Protein AF-A0AAD7UHJ3-F1 (afdb_monomer)

Structure (mmCIF, N/CA/C/O backbone):
data_AF-A0AAD7UHJ3-F1
#
_entry.id   AF-A0AAD7UHJ3-F1
#
loop_
_atom_site.group_PDB
_atom_site.id
_atom_site.type_symbol
_atom_site.label_atom_id
_atom_site.label_alt_id
_atom_site.label_comp_id
_atom_site.label_asym_id
_atom_site.label_entity_id
_atom_site.label_seq_id
_atom_site.pdbx_PDB_ins_code
_atom_site.Cartn_x
_atom_site.Cartn_y
_atom_site.Cartn_z
_atom_site.occupancy
_atom_site.B_iso_or_equiv
_atom_site.auth_seq_id
_atom_site.auth_comp_id
_atom_site.auth_asym_id
_atom_site.auth_atom_id
_atom_site.pdbx_PDB_model_num
ATOM 1 N N . MET A 1 1 ? -29.933 -5.097 8.772 1.00 37.34 1 MET A N 1
ATOM 2 C CA . MET A 1 1 ? -28.648 -5.363 9.449 1.00 37.34 1 MET A CA 1
ATOM 3 C C . MET A 1 1 ? -28.494 -4.324 10.542 1.00 37.34 1 MET A C 1
ATOM 5 O O . MET A 1 1 ? -28.512 -3.145 10.216 1.00 37.34 1 MET A O 1
ATOM 9 N N . ALA A 1 2 ? -28.461 -4.729 11.813 1.00 33.69 2 ALA A N 1
ATOM 10 C CA . ALA A 1 2 ? -28.105 -3.810 12.891 1.00 33.69 2 ALA A CA 1
ATOM 11 C C . ALA A 1 2 ? -26.620 -3.460 12.732 1.00 33.69 2 ALA A C 1
ATOM 13 O O . ALA A 1 2 ? -25.816 -4.362 12.501 1.00 33.69 2 ALA A O 1
ATOM 14 N N . ALA A 1 3 ? -26.275 -2.173 12.776 1.00 40.03 3 ALA A N 1
ATOM 15 C CA . ALA A 1 3 ? -24.881 -1.749 12.784 1.00 40.03 3 ALA A CA 1
ATOM 16 C C . ALA A 1 3 ? -24.195 -2.387 13.999 1.00 40.03 3 ALA A C 1
ATOM 18 O O . ALA A 1 3 ? -24.676 -2.250 15.125 1.00 40.03 3 ALA A O 1
ATOM 19 N N . GLN A 1 4 ? -23.130 -3.144 13.755 1.00 52.44 4 GLN A N 1
ATOM 20 C CA . GLN A 1 4 ? -22.326 -3.732 14.813 1.00 52.44 4 GLN A CA 1
ATOM 21 C C . GLN A 1 4 ? -21.559 -2.584 15.470 1.00 52.44 4 GLN A C 1
ATOM 23 O O . GLN A 1 4 ? -20.695 -1.985 14.843 1.00 52.44 4 GLN A O 1
ATOM 28 N N . PHE A 1 5 ? -21.955 -2.211 16.686 1.00 63.00 5 PHE A N 1
ATOM 29 C CA . PHE A 1 5 ? -21.337 -1.116 17.425 1.00 63.00 5 PHE A CA 1
ATOM 30 C C . PHE A 1 5 ? -19.986 -1.616 17.930 1.00 63.00 5 PHE A C 1
ATOM 32 O O . PHE A 1 5 ? -19.950 -2.413 18.853 1.00 63.00 5 PHE A O 1
ATOM 39 N N . ASP A 1 6 ? -18.884 -1.238 17.291 1.00 75.38 6 ASP A N 1
ATOM 40 C CA . ASP A 1 6 ? -17.573 -1.782 17.637 1.00 75.38 6 ASP A CA 1
ATOM 41 C C . ASP A 1 6 ? -16.505 -0.693 17.625 1.00 75.38 6 ASP A C 1
ATOM 43 O O . ASP A 1 6 ? -15.931 -0.365 16.587 1.00 75.38 6 ASP A O 1
ATOM 47 N N . ARG A 1 7 ? -16.246 -0.106 18.800 1.00 80.50 7 ARG A N 1
ATOM 48 C CA . ARG A 1 7 ? -15.254 0.966 18.931 1.00 80.50 7 ARG A CA 1
ATOM 49 C C . ARG A 1 7 ? -14.235 0.700 20.024 1.00 80.50 7 ARG A C 1
ATOM 51 O O . ARG A 1 7 ? -14.558 0.275 21.134 1.00 80.50 7 ARG A O 1
ATOM 58 N N . THR A 1 8 ? -12.993 1.063 19.735 1.00 84.62 8 THR A N 1
ATOM 59 C CA . THR A 1 8 ? -11.908 1.041 20.712 1.00 84.62 8 THR A CA 1
ATOM 60 C C . THR A 1 8 ? -11.949 2.315 21.550 1.00 84.62 8 THR A C 1
ATOM 62 O O . THR A 1 8 ? -12.017 3.433 21.042 1.00 84.62 8 THR A O 1
ATOM 65 N N . CYS A 1 9 ? -11.927 2.158 22.864 1.00 89.38 9 CYS A N 1
ATOM 66 C CA . CYS A 1 9 ? -11.922 3.243 23.831 1.00 89.38 9 CYS A CA 1
ATOM 67 C C . CYS A 1 9 ? -10.740 3.095 24.784 1.00 89.38 9 CYS A C 1
ATOM 69 O O . CYS A 1 9 ? -10.166 2.021 24.927 1.00 89.38 9 CYS A O 1
ATOM 71 N N . VAL A 1 10 ? -10.391 4.178 25.467 1.00 91.81 10 VAL A N 1
ATOM 72 C CA . VAL A 1 10 ? -9.407 4.177 26.546 1.00 91.81 10 VAL A CA 1
ATOM 73 C C . VAL A 1 10 ? -10.056 4.676 27.819 1.00 91.81 10 VAL A C 1
ATOM 75 O O . VAL A 1 10 ? -10.796 5.666 27.814 1.00 91.81 10 VAL A O 1
ATOM 78 N N . VAL A 1 11 ? -9.770 3.999 28.925 1.00 94.44 11 VAL A N 1
ATOM 79 C CA . VAL A 1 11 ? -10.179 4.448 30.251 1.00 94.44 11 VAL A CA 1
ATOM 80 C C . VAL A 1 11 ? -9.475 5.767 30.553 1.00 94.44 11 VAL A C 1
ATOM 82 O O . VAL A 1 11 ? -8.255 5.841 30.687 1.00 94.44 11 VAL A O 1
ATOM 85 N N . SER A 1 12 ? -10.252 6.841 30.631 1.00 94.38 12 SER A N 1
ATOM 86 C CA . SER A 1 12 ? -9.740 8.207 30.766 1.00 94.38 12 SER A CA 1
ATOM 87 C C . SER A 1 12 ? -9.896 8.779 32.175 1.00 94.38 12 SER A C 1
ATOM 89 O O . SER A 1 12 ? -9.224 9.755 32.524 1.00 94.38 12 SER A O 1
ATOM 91 N N . ALA A 1 13 ? -10.766 8.176 32.987 1.00 93.81 13 ALA A N 1
ATOM 92 C CA . ALA A 1 13 ? -11.036 8.615 34.346 1.00 93.81 13 ALA A CA 1
ATOM 93 C C . ALA A 1 13 ? -9.813 8.429 35.255 1.00 93.81 13 ALA A C 1
ATOM 95 O O . ALA A 1 13 ? -9.091 7.438 35.172 1.00 93.81 13 ALA A O 1
ATOM 96 N N . LYS A 1 14 ? -9.585 9.403 36.147 1.00 92.69 14 LYS A N 1
ATOM 97 C CA . LYS A 1 14 ? -8.413 9.443 37.041 1.00 92.69 14 LYS A CA 1
ATOM 98 C C . LYS A 1 14 ? -8.294 8.194 37.919 1.00 92.69 14 LYS A C 1
ATOM 100 O O . LYS A 1 14 ? -7.183 7.728 38.132 1.00 92.69 14 LYS A O 1
ATOM 105 N N . ASN A 1 15 ? -9.427 7.673 38.383 1.00 94.00 15 ASN A N 1
ATOM 106 C CA . ASN A 1 15 ? -9.501 6.531 39.294 1.00 94.00 15 ASN A CA 1
ATOM 107 C C . ASN A 1 15 ? -9.849 5.224 38.560 1.00 94.00 15 ASN A C 1
ATOM 109 O O . ASN A 1 15 ? -10.338 4.293 39.188 1.00 94.00 15 ASN A O 1
ATOM 113 N N . GLY A 1 16 ? -9.659 5.174 37.237 1.00 94.94 16 GLY A N 1
ATOM 114 C CA . GLY A 1 16 ? -10.050 4.017 36.443 1.00 94.94 16 GLY A CA 1
ATOM 115 C C . GLY A 1 16 ? -11.545 3.957 36.112 1.00 94.94 16 GLY A C 1
ATOM 116 O O . GLY A 1 16 ? -12.273 4.946 36.247 1.00 94.94 16 GLY A O 1
ATOM 117 N N . ALA A 1 17 ? -11.997 2.797 35.640 1.00 96.81 17 ALA A N 1
ATOM 118 C CA . ALA A 1 17 ? -13.390 2.516 35.306 1.00 96.81 17 ALA A CA 1
ATOM 119 C C . ALA A 1 17 ? -13.870 1.250 36.020 1.00 96.81 17 ALA A C 1
ATOM 121 O O . ALA A 1 17 ? -13.292 0.183 35.842 1.00 96.81 17 ALA A O 1
ATOM 122 N N . ILE A 1 18 ? -14.958 1.369 36.780 1.00 97.44 18 ILE A N 1
ATOM 123 C CA . ILE A 1 18 ? -15.606 0.228 37.432 1.00 97.44 18 ILE A CA 1
ATOM 124 C C . ILE A 1 18 ? -16.434 -0.531 36.393 1.00 97.44 18 ILE A C 1
ATOM 126 O O . ILE A 1 18 ? -17.381 0.030 35.822 1.00 97.44 18 ILE A O 1
ATOM 130 N N . VAL A 1 19 ? -16.085 -1.797 36.178 1.00 97.25 19 VAL A N 1
ATOM 131 C CA . VAL A 1 19 ? -16.827 -2.745 35.348 1.00 97.25 19 VAL A CA 1
ATOM 132 C C . VAL A 1 19 ? -17.863 -3.433 36.218 1.00 97.25 19 VAL A C 1
ATOM 134 O O . VAL A 1 19 ? -17.563 -3.938 37.299 1.00 97.25 19 VAL A O 1
ATOM 137 N N . ARG A 1 20 ? -19.104 -3.446 35.747 1.00 97.69 20 ARG A N 1
ATOM 138 C CA . ARG A 1 20 ? -20.218 -4.095 36.430 1.00 97.69 20 ARG A CA 1
ATOM 139 C C . ARG A 1 20 ? -20.831 -5.181 35.566 1.00 97.69 20 ARG A C 1
ATOM 141 O O . ARG A 1 20 ? -20.810 -5.079 34.344 1.00 97.69 20 ARG A O 1
ATOM 148 N N . LYS A 1 21 ? -21.420 -6.188 36.200 1.00 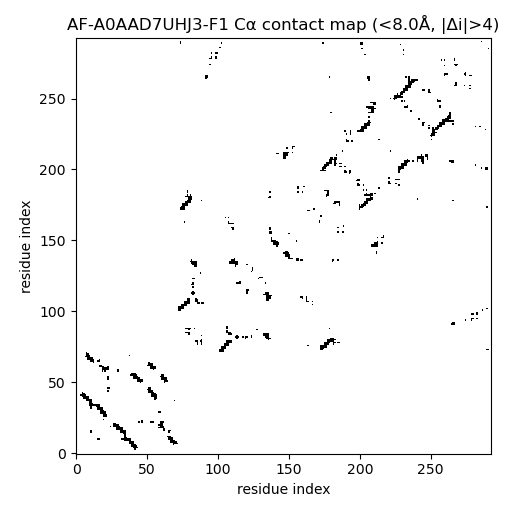96.62 21 LYS A N 1
ATOM 149 C CA . LYS A 1 21 ? -22.033 -7.327 35.510 1.00 96.62 21 LYS A CA 1
ATOM 150 C C . LYS A 1 21 ? -23.153 -6.909 34.551 1.00 96.62 21 LYS A C 1
ATOM 152 O O . LYS A 1 21 ? -23.211 -7.408 33.433 1.00 96.62 21 LYS A O 1
ATOM 157 N N . ASP A 1 22 ? -23.975 -5.941 34.956 1.00 95.62 22 ASP A N 1
ATOM 158 C CA . ASP A 1 22 ? -25.086 -5.413 34.167 1.00 95.62 22 ASP A CA 1
ATOM 159 C C . ASP A 1 22 ? -24.959 -3.898 33.948 1.00 95.62 22 ASP A C 1
ATOM 161 O O . ASP A 1 22 ? -24.146 -3.195 34.557 1.00 95.62 22 ASP A O 1
ATOM 165 N N . ALA A 1 23 ? -25.793 -3.365 33.052 1.00 93.50 23 ALA A N 1
ATOM 166 C CA . ALA A 1 23 ? -25.802 -1.936 32.753 1.00 93.50 23 ALA A CA 1
ATOM 167 C C . ALA A 1 23 ? -26.173 -1.085 33.983 1.00 93.50 23 ALA A C 1
ATOM 169 O O . ALA A 1 23 ? -25.707 0.049 34.090 1.00 93.50 23 ALA A O 1
ATOM 170 N N . GLU A 1 24 ? -26.965 -1.620 34.913 1.00 93.12 24 GLU A N 1
ATOM 171 C CA . GLU A 1 24 ? -27.417 -0.906 36.108 1.00 93.12 24 GLU A CA 1
ATOM 172 C C . GLU A 1 24 ? -26.277 -0.591 37.081 1.00 93.12 24 GLU A C 1
ATOM 174 O O . GLU A 1 24 ? -25.398 -1.407 37.346 1.00 93.12 24 GLU A O 1
ATOM 179 N N . MET A 1 25 ? -26.304 0.601 37.683 1.00 87.50 25 MET A N 1
ATOM 180 C CA . MET A 1 25 ? -25.253 1.000 38.631 1.00 87.50 25 MET A CA 1
ATOM 181 C C . MET A 1 25 ? -25.270 0.199 39.936 1.00 87.50 25 MET A C 1
ATOM 183 O O . ME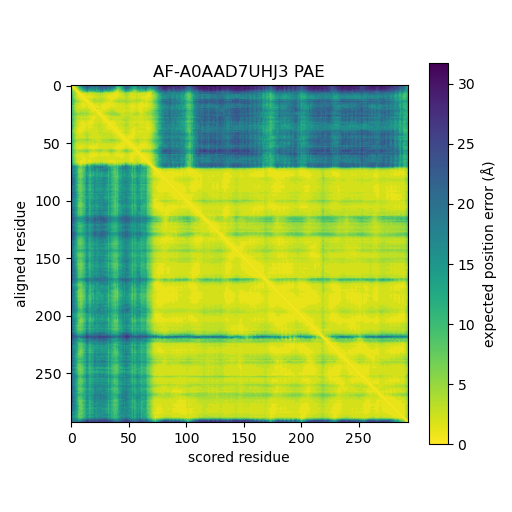T A 1 25 ? -24.279 0.201 40.658 1.00 87.50 25 MET A O 1
ATOM 187 N N . SER A 1 26 ? -26.383 -0.461 40.248 1.00 91.31 26 SER A N 1
ATOM 188 C CA . SER A 1 26 ? -26.530 -1.309 41.430 1.00 91.31 26 SER A CA 1
ATOM 189 C C . SER A 1 26 ? -26.061 -2.745 41.212 1.00 91.31 26 SER A C 1
ATOM 191 O O . SER A 1 26 ? -26.038 -3.507 42.175 1.00 91.31 26 SER A O 1
ATOM 193 N N . SER A 1 27 ? -25.727 -3.149 39.980 1.00 94.19 27 SER A N 1
ATOM 194 C CA . SER A 1 27 ? -25.275 -4.518 39.736 1.00 94.19 27 SER A CA 1
ATOM 195 C C . SER A 1 27 ? -23.881 -4.748 40.311 1.00 94.19 27 SER A C 1
ATOM 197 O O . SER A 1 27 ? -23.111 -3.803 40.495 1.00 94.19 27 SER A O 1
ATOM 199 N N . GLU A 1 28 ? -23.548 -6.014 40.533 1.00 95.88 28 GLU A N 1
ATOM 200 C CA . GLU A 1 28 ? -22.250 -6.470 41.031 1.00 95.88 28 GLU A CA 1
ATOM 201 C C . GLU A 1 28 ? -21.077 -5.815 40.282 1.00 95.88 28 GLU A C 1
ATOM 203 O O . GLU A 1 28 ? -21.088 -5.716 39.051 1.00 95.88 28 GLU A O 1
ATOM 208 N N . GLU A 1 29 ? -20.091 -5.336 41.042 1.00 96.62 29 GLU A N 1
ATOM 209 C CA . GLU A 1 29 ? -18.796 -4.910 40.516 1.00 96.62 29 GLU A CA 1
ATOM 210 C C . GLU A 1 29 ? -17.951 -6.152 40.231 1.00 96.62 29 GLU A C 1
ATOM 212 O O . GLU A 1 29 ? -17.784 -6.998 41.104 1.00 96.62 29 GLU A O 1
ATOM 217 N N . VAL A 1 30 ? -17.452 -6.259 39.001 1.00 95.88 30 VAL A N 1
ATOM 218 C CA . VAL A 1 30 ? -16.704 -7.427 38.516 1.00 95.88 30 VAL A CA 1
ATOM 219 C C . VAL A 1 30 ? -15.204 -7.162 38.589 1.00 95.88 30 VAL A C 1
ATOM 221 O O . VAL A 1 30 ? -14.441 -7.995 39.067 1.00 95.88 30 VAL A O 1
ATOM 224 N N . GLU A 1 31 ? -14.779 -5.988 38.126 1.00 96.75 31 GLU A N 1
ATOM 225 C CA . GLU A 1 31 ? -13.388 -5.543 38.155 1.00 96.75 31 GLU A CA 1
ATOM 226 C C . GLU A 1 31 ? -13.309 -4.011 38.078 1.00 96.75 31 GLU A C 1
ATOM 228 O O . GLU A 1 31 ? -14.275 -3.330 37.720 1.00 96.75 31 GLU A O 1
ATOM 233 N N . THR A 1 32 ? -12.127 -3.462 38.352 1.00 96.81 32 THR A N 1
ATOM 234 C CA . THR A 1 32 ? -11.802 -2.060 38.077 1.00 96.81 32 THR A CA 1
ATOM 235 C C . THR A 1 32 ? -10.657 -1.997 37.072 1.00 96.81 32 THR A C 1
ATOM 237 O O . THR A 1 32 ? -9.594 -2.573 37.289 1.00 96.81 32 THR A O 1
ATOM 240 N N . LEU A 1 33 ? -10.869 -1.271 35.976 1.00 96.19 33 LEU A N 1
ATOM 241 C CA . LEU A 1 33 ? -9.864 -1.028 34.944 1.00 96.19 33 LEU A CA 1
ATOM 242 C C . LEU A 1 33 ? -9.046 0.209 35.277 1.00 96.19 33 LEU A C 1
ATOM 244 O O . LEU A 1 33 ? -9.608 1.242 35.638 1.00 96.19 33 LEU A O 1
ATOM 248 N N . GLU A 1 34 ? -7.738 0.145 35.078 1.00 96.62 34 GLU A N 1
ATOM 249 C CA . GLU A 1 34 ? -6.853 1.279 35.311 1.00 96.62 34 GLU A CA 1
ATOM 250 C C . GLU A 1 34 ? -6.994 2.365 34.234 1.00 96.62 34 GLU A C 1
ATOM 252 O O . GLU A 1 34 ? -7.439 2.141 33.105 1.00 96.62 34 GLU A O 1
ATOM 257 N N . LYS A 1 35 ? -6.592 3.594 34.570 1.00 94.12 35 LYS A N 1
ATOM 258 C CA . LYS A 1 35 ? -6.491 4.669 33.578 1.00 94.12 35 LYS A CA 1
ATOM 259 C C . LYS A 1 35 ? -5.480 4.281 32.497 1.00 94.12 35 LYS A C 1
ATOM 261 O O . LYS A 1 35 ? -4.355 3.909 32.804 1.00 94.12 35 LYS A O 1
ATOM 266 N N . GLY A 1 36 ? -5.849 4.472 31.235 1.00 87.88 36 GLY A N 1
ATOM 267 C CA . GLY A 1 36 ? -5.020 4.112 30.085 1.00 87.88 36 GLY A CA 1
ATOM 268 C C . GLY A 1 36 ? -5.299 2.712 29.542 1.00 87.88 36 GLY A C 1
ATOM 269 O O . GLY A 1 36 ? -4.837 2.409 28.446 1.00 87.88 36 GLY A O 1
ATOM 270 N N . THR A 1 37 ? -6.092 1.885 30.233 1.00 92.12 37 THR A N 1
ATOM 271 C CA . THR A 1 37 ? -6.523 0.593 29.693 1.00 92.12 37 THR A CA 1
ATOM 272 C C . THR A 1 37 ? -7.343 0.803 28.422 1.00 92.12 37 THR A C 1
ATOM 274 O O . THR A 1 37 ? -8.335 1.537 28.421 1.00 92.12 37 THR A O 1
ATOM 277 N N . VAL A 1 38 ? -6.918 0.158 27.337 1.00 88.94 38 VAL A N 1
ATOM 278 C CA . VAL A 1 38 ? -7.632 0.139 26.058 1.00 88.94 38 VAL A CA 1
ATOM 279 C C . VAL A 1 38 ? -8.666 -0.983 26.091 1.00 88.94 38 VAL A C 1
ATOM 281 O O . VAL A 1 38 ? -8.353 -2.109 26.470 1.00 88.94 38 VAL A O 1
ATOM 284 N N . VAL A 1 39 ? -9.902 -0.670 25.713 1.00 89.94 39 VAL A N 1
ATOM 285 C CA . VAL A 1 39 ? -11.055 -1.575 25.773 1.00 89.94 39 VAL A CA 1
ATOM 286 C C . VAL A 1 39 ? -11.843 -1.527 24.471 1.00 89.94 39 VAL A C 1
ATOM 288 O O . VAL A 1 39 ? -11.895 -0.489 23.811 1.00 89.94 39 VAL A O 1
ATOM 291 N N . ARG A 1 40 ? -12.487 -2.638 24.114 1.00 89.00 40 ARG A N 1
ATOM 292 C CA . ARG A 1 40 ? -13.389 -2.730 22.962 1.00 89.00 40 ARG A CA 1
ATOM 293 C C . ARG A 1 40 ? -14.830 -2.636 23.449 1.00 89.00 40 ARG A C 1
ATOM 295 O O . ARG A 1 40 ? -15.238 -3.450 24.272 1.00 89.00 40 ARG A O 1
ATOM 302 N N . VAL A 1 41 ? -15.561 -1.629 22.983 1.00 90.75 41 VAL A N 1
ATOM 303 C CA . VAL A 1 41 ? -16.976 -1.423 23.305 1.00 90.75 41 VAL A CA 1
ATOM 304 C C . VAL A 1 41 ? -17.820 -2.046 22.204 1.00 90.75 41 VAL A C 1
ATOM 306 O O . VAL A 1 41 ? -17.732 -1.587 21.068 1.00 90.75 41 VAL A O 1
ATOM 309 N N . ASP A 1 42 ? -18.624 -3.052 22.550 1.00 91.56 42 ASP A N 1
ATOM 310 C CA . ASP A 1 42 ? -19.449 -3.812 21.593 1.00 91.56 42 ASP A CA 1
ATOM 311 C C . ASP A 1 42 ? -20.933 -3.383 21.563 1.00 91.56 42 ASP A C 1
ATOM 313 O O . ASP A 1 42 ? -21.700 -3.767 20.678 1.00 91.56 42 ASP A O 1
ATOM 317 N N . SER A 1 43 ? -21.368 -2.607 22.559 1.00 91.88 43 SER A N 1
ATOM 318 C CA . SER A 1 43 ? -22.735 -2.109 22.658 1.00 91.88 43 SER A CA 1
ATOM 319 C C . SER A 1 43 ? -22.856 -0.966 23.664 1.00 91.88 43 SER A C 1
ATOM 321 O O . SER A 1 43 ? -22.019 -0.770 24.553 1.00 91.88 43 SER A O 1
ATOM 323 N N . GLU A 1 44 ? -23.927 -0.188 23.521 1.00 94.25 44 GLU A N 1
ATOM 324 C CA . GLU A 1 44 ? -24.279 0.897 24.429 1.00 94.25 44 GLU A CA 1
ATOM 325 C C . GLU A 1 44 ? -25.725 0.781 24.896 1.00 94.25 44 GLU A C 1
ATOM 327 O O . GLU A 1 44 ? -26.613 0.335 24.168 1.00 94.25 44 GLU A O 1
ATOM 332 N N . ARG A 1 45 ? -25.970 1.232 26.126 1.00 94.38 45 ARG A N 1
ATOM 333 C CA . ARG A 1 45 ? -27.307 1.321 26.701 1.00 94.38 45 ARG A CA 1
ATOM 334 C C . ARG A 1 45 ? -27.477 2.638 27.433 1.00 94.38 45 ARG A C 1
ATOM 336 O O . ARG A 1 45 ? -26.704 2.955 28.336 1.00 94.38 45 ARG A O 1
ATOM 343 N N . THR A 1 46 ? -28.524 3.374 27.086 1.00 95.44 46 THR A N 1
ATOM 344 C CA . THR A 1 46 ? -28.964 4.542 27.853 1.00 95.44 46 THR A CA 1
ATOM 345 C C . THR A 1 46 ? -29.957 4.082 28.912 1.00 95.44 46 THR A C 1
ATOM 347 O O . THR A 1 46 ? -30.998 3.515 28.585 1.00 95.44 46 THR A O 1
ATOM 350 N N . LEU A 1 47 ? -29.621 4.290 30.182 1.00 93.00 47 LEU A N 1
ATOM 351 C CA . LEU A 1 47 ? -30.507 3.997 31.308 1.00 93.00 47 LEU A CA 1
ATOM 352 C C . LEU A 1 47 ? -31.622 5.048 31.413 1.00 93.00 47 LEU A C 1
ATOM 354 O O . LEU A 1 47 ? -31.522 6.141 30.854 1.00 93.00 47 LEU A O 1
ATOM 358 N N . SER A 1 48 ? -32.662 4.750 32.194 1.00 91.19 48 SER A N 1
ATOM 359 C CA . SER A 1 48 ? -33.809 5.648 32.423 1.00 91.19 48 SER A CA 1
ATOM 360 C C . SER A 1 48 ? -33.419 7.029 32.968 1.00 91.19 48 SER A C 1
ATOM 362 O O . SER A 1 48 ? -34.107 8.012 32.711 1.00 91.19 48 SER A O 1
ATOM 364 N N . ASN A 1 49 ? -32.289 7.126 33.675 1.00 89.75 49 ASN A N 1
ATOM 365 C CA . ASN A 1 49 ? -31.742 8.377 34.204 1.00 89.75 49 ASN A CA 1
ATOM 366 C C . ASN A 1 49 ? -30.851 9.149 33.203 1.00 89.75 49 ASN A C 1
ATOM 368 O O . ASN A 1 49 ? -30.162 10.090 33.597 1.00 89.75 49 ASN A O 1
ATOM 372 N N . GLY A 1 50 ? -30.802 8.727 31.935 1.00 90.81 50 GLY A N 1
ATOM 373 C CA . GLY A 1 50 ? -29.983 9.334 30.881 1.00 90.81 50 GLY A CA 1
ATOM 374 C C . GLY A 1 50 ? -28.499 8.952 30.915 1.00 90.81 50 GLY A C 1
ATOM 375 O O . GLY A 1 50 ? -27.725 9.421 30.082 1.00 90.81 50 GLY A O 1
ATOM 376 N N . THR A 1 51 ? -28.067 8.102 31.851 1.00 92.56 51 THR A N 1
ATOM 377 C CA . THR A 1 51 ? -26.683 7.613 31.889 1.00 92.56 51 THR A CA 1
ATOM 378 C C . THR A 1 51 ? -26.445 6.635 30.750 1.00 92.56 51 THR A C 1
ATOM 380 O O . THR A 1 51 ? -27.135 5.623 30.645 1.00 92.56 51 THR A O 1
ATOM 383 N N . VAL A 1 52 ? -25.425 6.903 29.939 1.00 94.44 52 VAL A N 1
ATOM 384 C CA . VAL A 1 52 ? -24.967 5.978 28.899 1.00 94.44 52 VAL A CA 1
ATOM 385 C C . VAL A 1 52 ? -23.937 5.017 29.492 1.00 94.44 52 VAL A C 1
ATOM 387 O O . VAL A 1 52 ? -22.966 5.426 30.138 1.00 94.44 52 VAL A O 1
ATOM 390 N N . ARG A 1 53 ? -24.163 3.724 29.280 1.00 95.88 53 ARG A N 1
ATOM 391 C CA . ARG A 1 53 ? -23.300 2.622 29.703 1.00 95.88 53 ARG A CA 1
ATOM 392 C C . ARG A 1 53 ? -22.770 1.923 28.461 1.00 95.88 53 ARG A C 1
ATOM 394 O O . ARG A 1 53 ? -23.519 1.716 27.512 1.00 95.88 53 ARG A O 1
ATOM 401 N N . CYS A 1 54 ? -21.494 1.576 28.479 1.00 95.25 54 CYS A N 1
ATOM 402 C CA . CYS A 1 54 ? -20.818 0.872 27.396 1.00 95.25 54 CYS A CA 1
ATOM 403 C C . CYS A 1 54 ? -20.517 -0.550 27.865 1.00 95.25 54 CYS A C 1
ATOM 405 O O . CYS A 1 54 ? -19.948 -0.711 28.947 1.00 95.25 54 CYS A O 1
ATOM 407 N N . HIS A 1 55 ? -20.884 -1.555 27.080 1.00 96.12 55 HIS A N 1
ATOM 408 C CA . HIS A 1 55 ? -20.477 -2.931 27.330 1.00 96.12 55 HIS A CA 1
ATOM 409 C C . HIS A 1 55 ? -19.101 -3.171 26.713 1.00 96.12 55 HIS A C 1
ATOM 411 O O . HIS A 1 55 ? -18.859 -2.824 25.557 1.00 96.12 55 HIS A O 1
ATOM 417 N N . ILE A 1 56 ? -18.193 -3.717 27.510 1.00 93.75 56 ILE A N 1
ATOM 418 C CA . ILE A 1 56 ? -16.868 -4.151 27.101 1.00 93.75 56 ILE A CA 1
ATOM 419 C C . ILE A 1 56 ? -16.940 -5.656 26.888 1.00 93.75 56 ILE A C 1
ATOM 421 O O . ILE A 1 56 ? -17.285 -6.387 27.825 1.00 93.75 56 ILE A O 1
ATOM 425 N N . ALA A 1 57 ? -16.581 -6.091 25.680 1.00 85.56 57 ALA A N 1
ATOM 426 C CA . ALA A 1 57 ? -16.597 -7.497 25.296 1.00 85.56 57 ALA A CA 1
ATOM 427 C C . ALA A 1 57 ? -15.898 -8.363 26.356 1.00 85.56 57 ALA A C 1
ATOM 429 O O . ALA A 1 57 ? -14.797 -8.039 26.812 1.00 85.56 57 ALA A O 1
ATOM 430 N N . ASP A 1 58 ? -16.580 -9.431 26.771 1.00 86.31 58 ASP A N 1
ATOM 431 C CA . ASP A 1 58 ? -16.127 -10.425 27.754 1.00 86.31 58 ASP A CA 1
ATOM 432 C C . ASP A 1 58 ? -15.838 -9.901 29.178 1.00 86.31 58 ASP A C 1
ATOM 434 O O . ASP A 1 58 ? -15.285 -10.633 29.998 1.00 86.31 58 ASP A O 1
ATOM 438 N N . ARG A 1 59 ? -16.211 -8.652 29.505 1.00 93.56 59 ARG A N 1
ATOM 439 C CA . ARG A 1 59 ? -15.908 -8.028 30.811 1.00 93.56 59 ARG A CA 1
ATOM 440 C C . ARG A 1 59 ? -17.128 -7.457 31.529 1.00 93.56 59 ARG A C 1
ATOM 442 O O . ARG A 1 59 ? -17.245 -7.614 32.741 1.00 93.56 59 ARG A O 1
ATOM 449 N N . GLY A 1 60 ? -18.038 -6.805 30.804 1.00 96.19 60 GLY A N 1
ATOM 450 C CA . GLY A 1 60 ? -19.254 -6.208 31.366 1.00 96.19 60 GLY A CA 1
ATOM 451 C C . GLY A 1 60 ? -19.378 -4.708 31.099 1.00 96.19 60 GLY A C 1
ATOM 452 O O . GLY A 1 60 ? -18.821 -4.172 30.148 1.00 96.19 60 GLY A O 1
ATOM 453 N N . TRP A 1 61 ? -20.140 -3.999 31.924 1.00 97.50 61 TRP A N 1
ATOM 454 C CA . TRP A 1 61 ? -20.594 -2.634 31.665 1.00 97.50 61 TRP A CA 1
ATOM 455 C C . TRP A 1 61 ? -19.823 -1.570 32.445 1.00 97.50 61 TRP A C 1
ATOM 457 O O . TRP A 1 61 ? -19.726 -1.611 33.674 1.00 97.50 61 TRP A O 1
ATOM 467 N N . VAL A 1 62 ? -19.397 -0.520 31.748 1.00 96.62 62 VAL A N 1
ATOM 468 C CA . VAL A 1 62 ? -18.769 0.679 32.324 1.00 96.62 62 VAL A CA 1
ATOM 469 C C . VAL A 1 62 ? -19.567 1.940 32.002 1.00 96.62 62 VAL A C 1
ATOM 471 O O . VAL A 1 62 ? -20.436 1.957 31.132 1.00 96.62 62 VAL A O 1
ATOM 474 N N . SER A 1 63 ? -19.291 3.029 32.718 1.00 95.31 63 SER A N 1
ATOM 475 C CA . SER A 1 63 ? -19.868 4.338 32.398 1.00 95.31 63 SER A CA 1
ATOM 476 C C . SER A 1 63 ? -19.201 4.897 31.145 1.00 95.31 63 SER A C 1
ATOM 478 O O . SER A 1 63 ? -17.975 4.931 31.071 1.00 95.31 63 SER A O 1
ATOM 480 N N . SER A 1 64 ? -19.966 5.410 30.179 1.00 93.81 64 SER A N 1
ATOM 481 C CA . SER A 1 64 ? -19.362 6.046 28.998 1.00 93.81 64 SER A CA 1
ATOM 482 C C . SER A 1 64 ? -18.486 7.248 29.375 1.00 93.81 64 SER A C 1
ATOM 484 O O . SER A 1 64 ? -17.483 7.516 28.724 1.00 93.81 64 SER A O 1
ATOM 486 N N . LYS A 1 65 ? -18.793 7.921 30.495 1.00 95.00 65 LYS A N 1
ATOM 487 C CA . LYS A 1 65 ? -18.024 9.061 31.024 1.00 95.00 65 LYS A CA 1
ATOM 488 C C . LYS A 1 65 ? -16.606 8.693 31.463 1.00 95.00 65 LYS A C 1
ATOM 490 O O . LYS A 1 65 ? -15.767 9.581 31.588 1.00 95.00 65 LYS A O 1
ATOM 495 N N . THR A 1 66 ? -16.337 7.416 31.741 1.00 95.00 66 THR A N 1
ATOM 496 C CA . THR A 1 66 ? -14.990 6.952 32.102 1.00 95.00 66 THR A CA 1
ATOM 497 C C . THR A 1 66 ? -14.167 6.560 30.881 1.00 95.00 66 THR A C 1
ATOM 499 O O . THR A 1 66 ? -12.976 6.296 31.020 1.00 95.00 66 THR A O 1
ATOM 502 N N . LEU A 1 67 ? -14.765 6.568 29.689 1.00 92.44 67 LEU A N 1
ATOM 503 C CA . LEU A 1 67 ? -14.129 6.224 28.427 1.00 92.44 67 LEU A CA 1
ATOM 504 C C . LEU A 1 67 ? -13.904 7.472 27.566 1.00 92.44 67 LEU A C 1
ATOM 506 O O . LEU A 1 67 ? -14.674 8.428 27.595 1.00 92.44 67 LEU A O 1
ATOM 510 N N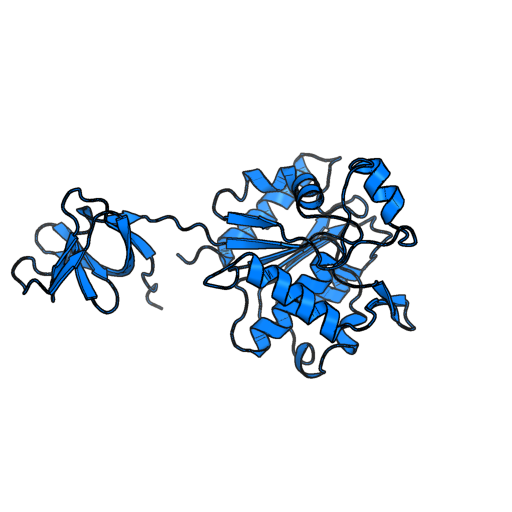 . LYS A 1 68 ? -12.834 7.457 26.778 1.00 89.38 68 LYS A N 1
ATOM 511 C CA . LYS A 1 68 ? -12.656 8.331 25.613 1.00 89.38 68 LYS A CA 1
ATOM 512 C C . LYS A 1 68 ? -12.473 7.462 24.382 1.00 89.38 68 LYS A C 1
ATOM 514 O O . LYS A 1 68 ? -11.925 6.368 24.515 1.00 89.38 68 LYS A O 1
ATOM 519 N N . SER A 1 69 ? -12.888 7.959 23.213 1.00 79.38 69 SER A N 1
ATOM 520 C CA . SER A 1 69 ? -12.495 7.332 21.947 1.00 79.38 69 SER A CA 1
ATOM 521 C C . SER A 1 69 ? -10.984 7.160 21.959 1.00 79.38 69 SER A C 1
ATOM 523 O O . SER A 1 69 ? -10.249 8.109 22.251 1.00 79.38 69 SER A O 1
ATOM 525 N N . HIS A 1 70 ? -10.534 5.934 21.739 1.00 73.44 70 HIS A N 1
ATOM 526 C CA . HIS A 1 70 ? -9.132 5.661 21.521 1.00 73.44 70 HIS A CA 1
ATOM 527 C C . HIS A 1 70 ? -8.996 5.466 20.027 1.00 73.44 70 HIS A C 1
ATOM 529 O O . HIS A 1 70 ? -9.175 4.358 19.519 1.00 73.44 70 HIS A O 1
ATOM 535 N N . ASP A 1 71 ? -8.736 6.577 19.340 1.00 65.69 71 ASP A N 1
ATOM 536 C CA . ASP A 1 71 ? -8.527 6.607 17.899 1.00 65.69 71 ASP A CA 1
ATOM 537 C C . ASP A 1 71 ? -7.205 5.891 17.582 1.00 65.69 71 ASP A C 1
ATOM 539 O O . ASP A 1 71 ? -6.181 6.519 17.305 1.00 65.69 71 ASP A O 1
ATOM 543 N N . VAL A 1 72 ? -7.202 4.555 17.653 1.00 73.75 72 VAL A N 1
ATOM 544 C CA . VAL A 1 72 ? -6.174 3.762 16.983 1.00 73.75 72 VAL A CA 1
ATOM 545 C C . VAL A 1 72 ? -6.444 3.950 15.510 1.00 73.75 72 VAL A C 1
ATOM 547 O O . VAL A 1 72 ? -7.372 3.365 14.950 1.00 73.75 72 VAL A O 1
ATOM 550 N N . LYS A 1 73 ? -5.652 4.810 14.888 1.00 86.44 73 LYS A N 1
ATOM 551 C CA . LYS A 1 73 ? -5.707 4.978 13.449 1.00 86.44 73 LYS A CA 1
ATOM 552 C C . LYS A 1 73 ? -5.398 3.626 12.808 1.00 86.44 73 LYS A C 1
ATOM 554 O O . LYS A 1 73 ? -4.395 3.003 13.171 1.00 86.44 73 LYS A O 1
ATOM 559 N N . PRO A 1 74 ? -6.233 3.146 11.871 1.00 91.00 74 PRO A N 1
ATOM 560 C CA . PRO A 1 74 ? -5.931 1.932 11.139 1.00 91.00 74 PRO A CA 1
ATOM 561 C C . PRO A 1 74 ? -4.534 2.025 10.537 1.00 91.00 74 PRO A C 1
ATOM 563 O O . PRO A 1 74 ? -4.189 3.007 9.877 1.00 91.00 74 PRO A O 1
ATOM 566 N N . GLN A 1 75 ? -3.723 1.006 10.784 1.00 94.75 75 GLN A N 1
ATOM 567 C CA . GLN A 1 75 ? -2.377 0.940 10.246 1.00 94.75 75 GLN A CA 1
ATOM 568 C C . GLN A 1 75 ? -2.425 0.517 8.779 1.00 94.75 75 GLN A C 1
ATOM 570 O O . GLN A 1 75 ? -3.067 -0.472 8.428 1.00 94.75 75 GLN A O 1
ATOM 575 N N . VAL A 1 76 ? -1.735 1.256 7.919 1.00 97.94 76 VAL A N 1
ATOM 576 C CA . VAL A 1 76 ? -1.693 1.020 6.477 1.00 97.94 76 VAL A CA 1
ATOM 577 C C . VAL A 1 76 ? -0.238 0.915 6.043 1.00 97.94 76 VAL A C 1
ATOM 579 O O . VAL A 1 76 ? 0.579 1.797 6.311 1.00 97.94 76 VAL A O 1
ATOM 582 N N . CYS A 1 77 ? 0.101 -0.183 5.378 1.00 98.69 77 CYS A N 1
ATOM 583 C CA . CYS A 1 77 ? 1.455 -0.434 4.903 1.00 98.69 77 CYS A CA 1
ATOM 584 C C . CYS A 1 77 ? 1.666 0.170 3.516 1.00 98.69 77 CYS A C 1
ATOM 586 O O . CYS A 1 77 ? 0.787 0.067 2.667 1.00 98.69 77 CYS A O 1
ATOM 588 N N . VAL A 1 78 ? 2.833 0.770 3.275 1.00 98.88 78 VAL A N 1
ATOM 589 C CA . VAL A 1 78 ? 3.203 1.356 1.981 1.00 98.88 78 VAL A CA 1
ATOM 590 C C . VAL A 1 78 ? 4.485 0.712 1.457 1.00 98.88 78 VAL A C 1
ATOM 592 O O . VAL A 1 78 ? 5.532 0.798 2.103 1.00 98.88 78 VAL A O 1
ATOM 595 N N . LEU A 1 79 ? 4.402 0.105 0.272 1.00 98.88 79 LEU A N 1
ATOM 596 C CA . LEU A 1 79 ? 5.495 -0.571 -0.424 1.00 98.88 79 LEU A CA 1
ATOM 597 C C . LEU A 1 79 ? 6.004 0.306 -1.579 1.00 98.88 79 LEU A C 1
ATOM 599 O O . LEU A 1 79 ? 5.232 0.777 -2.420 1.00 98.88 79 LEU A O 1
ATOM 603 N N . HIS A 1 80 ? 7.316 0.530 -1.626 1.00 98.69 80 HIS A N 1
ATOM 604 C CA . HIS A 1 80 ? 7.958 1.378 -2.634 1.00 98.69 80 HIS A CA 1
ATOM 605 C C . HIS A 1 80 ? 8.192 0.664 -3.984 1.00 98.69 80 HIS A C 1
ATOM 607 O O . HIS A 1 80 ? 8.044 -0.550 -4.104 1.00 98.69 80 HIS A O 1
ATOM 613 N N . GLY A 1 81 ? 8.585 1.423 -5.014 1.00 98.12 81 GLY A N 1
ATOM 614 C CA . GLY A 1 81 ? 8.954 0.888 -6.334 1.00 98.12 81 GLY A CA 1
ATOM 615 C C . GLY A 1 81 ? 10.352 0.261 -6.391 1.00 98.12 81 GLY A C 1
ATOM 616 O O . GLY A 1 81 ? 11.071 0.224 -5.397 1.00 98.12 81 GLY A O 1
ATOM 617 N N . THR A 1 82 ? 10.760 -0.228 -7.564 1.00 97.12 82 THR A N 1
ATOM 618 C CA . THR A 1 82 ? 12.111 -0.779 -7.780 1.00 97.12 82 THR A CA 1
ATOM 619 C C . THR A 1 82 ? 13.191 0.265 -7.494 1.00 97.12 82 THR A C 1
ATOM 621 O O . THR A 1 82 ? 13.019 1.433 -7.840 1.00 97.12 82 THR A O 1
ATOM 624 N N . ALA A 1 83 ? 14.311 -0.168 -6.903 1.00 96.88 83 ALA A N 1
ATOM 625 C CA . ALA A 1 83 ? 15.451 0.687 -6.573 1.00 96.88 83 ALA A CA 1
ATOM 626 C C . ALA A 1 83 ? 15.035 1.958 -5.807 1.00 96.88 83 ALA A C 1
ATOM 628 O O . ALA A 1 83 ? 15.438 3.071 -6.136 1.00 96.88 83 ALA A O 1
ATOM 629 N N . ALA A 1 84 ? 14.205 1.785 -4.781 1.00 97.69 84 ALA A N 1
ATOM 630 C CA . ALA A 1 84 ? 13.687 2.870 -3.955 1.00 97.69 84 ALA A CA 1
ATOM 631 C C . ALA A 1 84 ? 13.751 2.494 -2.469 1.00 97.69 84 ALA A C 1
ATOM 633 O O . ALA A 1 84 ? 14.372 1.506 -2.091 1.00 97.69 84 ALA A O 1
ATOM 634 N N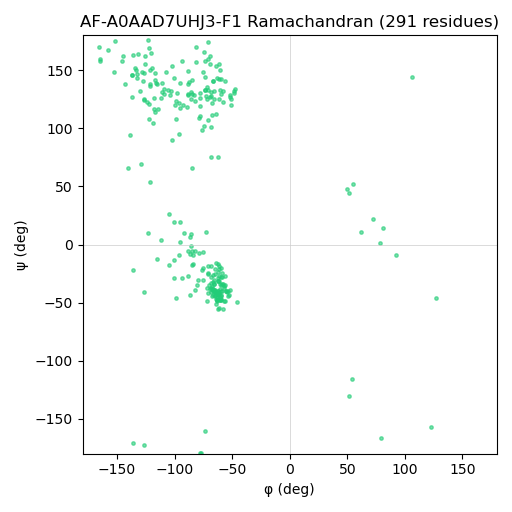 . ASN A 1 85 ? 13.140 3.308 -1.618 1.00 98.38 85 ASN A N 1
ATOM 635 C CA . ASN A 1 85 ? 12.951 3.018 -0.202 1.00 98.38 85 ASN A CA 1
ATOM 636 C C . ASN A 1 85 ? 11.690 3.741 0.304 1.00 98.38 85 ASN A C 1
ATOM 638 O O . ASN A 1 85 ? 11.061 4.527 -0.418 1.00 98.38 85 ASN A O 1
ATOM 642 N N . GLY A 1 86 ? 11.324 3.495 1.557 1.00 98.25 86 GLY A N 1
ATOM 643 C CA . GLY A 1 86 ? 10.168 4.076 2.222 1.00 98.25 86 GLY A CA 1
ATOM 644 C C . GLY A 1 86 ? 10.199 5.605 2.256 1.00 98.25 86 GLY A C 1
ATOM 645 O O . GLY A 1 86 ? 9.162 6.251 2.112 1.00 98.25 86 GLY A O 1
ATOM 646 N N . LYS A 1 87 ? 11.388 6.210 2.371 1.00 97.94 87 LYS A N 1
ATOM 647 C CA . LYS A 1 87 ? 11.553 7.670 2.326 1.00 97.94 87 LYS A CA 1
ATOM 648 C C . LYS A 1 87 ? 11.208 8.226 0.943 1.00 97.94 87 LYS A C 1
ATOM 650 O O . LYS A 1 87 ? 10.510 9.233 0.857 1.00 97.94 87 LYS A O 1
ATOM 655 N N . ILE A 1 88 ? 11.662 7.573 -0.123 1.00 98.38 88 ILE A N 1
ATOM 656 C CA . ILE A 1 88 ? 11.396 7.992 -1.502 1.00 98.38 88 ILE A CA 1
ATOM 657 C C . ILE A 1 88 ? 9.902 7.913 -1.812 1.00 98.38 88 ILE A C 1
ATOM 659 O O . ILE A 1 88 ? 9.324 8.910 -2.239 1.00 98.38 88 ILE A O 1
ATOM 663 N N . VAL A 1 89 ? 9.245 6.780 -1.540 1.00 98.50 89 VAL A N 1
ATOM 664 C CA . VAL A 1 89 ? 7.807 6.667 -1.838 1.00 98.50 89 VAL A CA 1
ATOM 665 C C . VAL 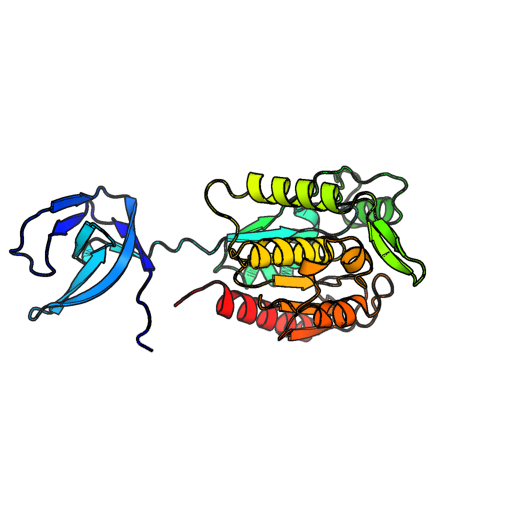A 1 89 ? 6.973 7.618 -0.972 1.00 98.50 89 VAL A C 1
ATOM 667 O O . VAL A 1 89 ? 5.979 8.165 -1.440 1.00 98.50 89 VAL A O 1
ATOM 670 N N . ARG A 1 90 ? 7.413 7.925 0.257 1.00 98.31 90 ARG A N 1
ATOM 671 C CA . ARG A 1 90 ? 6.797 8.975 1.081 1.00 98.31 90 ARG A CA 1
ATOM 672 C C . ARG A 1 90 ? 6.878 10.355 0.425 1.00 98.31 90 ARG A C 1
ATOM 674 O O . ARG A 1 90 ? 5.897 11.089 0.476 1.00 98.31 90 ARG A O 1
ATOM 681 N N . ILE A 1 91 ? 8.011 10.706 -0.188 1.00 97.62 91 ILE A N 1
ATOM 682 C CA . ILE A 1 91 ? 8.155 11.952 -0.960 1.00 97.62 91 ILE A CA 1
ATOM 683 C C . ILE A 1 91 ? 7.212 11.931 -2.167 1.00 97.62 91 ILE A C 1
ATOM 685 O O . ILE A 1 91 ? 6.472 12.888 -2.381 1.00 97.62 91 ILE A O 1
ATOM 689 N N . GLN A 1 92 ? 7.190 10.829 -2.920 1.00 97.62 92 GLN A N 1
ATOM 690 C CA . GLN A 1 92 ? 6.350 10.683 -4.114 1.00 97.62 92 GLN A CA 1
ATOM 691 C C . GLN A 1 92 ? 4.846 10.770 -3.802 1.00 97.62 92 GLN A C 1
ATOM 693 O O . GLN A 1 92 ? 4.078 11.265 -4.621 1.00 97.62 92 GLN A O 1
ATOM 698 N N . LEU A 1 93 ? 4.425 10.333 -2.613 1.00 98.25 93 LEU A N 1
ATOM 699 C CA . LEU A 1 93 ? 3.044 10.429 -2.133 1.00 98.25 93 LEU A CA 1
ATOM 700 C C . LEU A 1 93 ? 2.764 11.712 -1.336 1.00 98.25 93 LEU A C 1
ATOM 702 O O . LEU A 1 93 ? 1.698 11.826 -0.735 1.00 98.25 93 LEU A O 1
ATOM 706 N N . GLY A 1 94 ? 3.684 12.683 -1.314 1.00 97.75 94 GLY A N 1
ATOM 707 C CA . GLY A 1 94 ? 3.640 13.838 -0.412 1.00 97.75 94 GLY A CA 1
ATOM 708 C C . GLY A 1 94 ? 2.319 14.613 -0.420 1.00 97.75 94 GLY A C 1
ATOM 709 O O . GLY A 1 94 ? 1.834 14.987 0.643 1.00 97.75 94 GLY A O 1
ATOM 710 N N . ALA A 1 95 ? 1.701 14.792 -1.591 1.00 97.69 95 ALA A N 1
ATOM 711 C CA . ALA A 1 95 ? 0.416 15.482 -1.735 1.00 97.69 95 ALA A CA 1
ATOM 712 C C . ALA A 1 95 ? -0.786 14.687 -1.185 1.00 97.69 95 ALA A C 1
ATOM 714 O O . ALA A 1 95 ? -1.799 15.272 -0.804 1.00 97.69 95 ALA A O 1
ATOM 715 N N . LEU A 1 96 ? -0.677 13.358 -1.116 1.00 98.06 96 LEU A N 1
ATOM 716 C CA . LEU A 1 96 ? -1.705 12.482 -0.561 1.00 98.06 96 LEU A CA 1
ATOM 717 C C . LEU A 1 96 ? -1.650 12.441 0.974 1.00 98.06 96 LEU A C 1
ATOM 719 O O . LEU A 1 96 ? -2.696 12.371 1.616 1.00 98.06 96 LEU A O 1
ATOM 723 N N . LEU A 1 97 ? -0.454 12.514 1.576 1.00 97.75 97 LEU A N 1
ATOM 724 C CA . LEU A 1 97 ? -0.266 12.293 3.021 1.00 97.75 97 LEU A CA 1
ATOM 725 C C . LEU A 1 97 ? -1.163 13.171 3.917 1.00 97.75 97 LEU A C 1
ATOM 727 O O . LEU A 1 97 ? -1.756 12.620 4.846 1.00 97.75 97 LEU A O 1
ATOM 731 N N . PRO A 1 98 ? -1.342 14.488 3.665 1.00 97.06 98 PRO A N 1
ATOM 732 C CA . PRO A 1 98 ? -2.206 15.326 4.499 1.00 97.06 98 PRO A CA 1
ATOM 733 C C . PRO A 1 98 ? -3.674 14.876 4.514 1.00 97.06 98 PRO A C 1
ATOM 735 O O . PRO A 1 98 ? -4.376 15.110 5.495 1.00 97.06 98 PRO A O 1
ATOM 738 N N . LYS A 1 99 ? -4.143 14.209 3.450 1.00 97.19 99 LYS A N 1
ATOM 739 C CA . LYS A 1 99 ? -5.523 13.705 3.324 1.00 97.19 99 LYS A CA 1
ATOM 740 C C . LYS A 1 99 ? -5.731 12.343 3.995 1.00 97.19 99 LYS A C 1
ATOM 742 O O . LYS A 1 99 ? -6.872 11.898 4.119 1.00 97.19 99 LYS A O 1
ATOM 747 N N . LEU A 1 100 ? -4.650 11.697 4.435 1.00 95.50 100 LEU A N 1
ATOM 748 C CA . LEU A 1 100 ? -4.643 10.391 5.097 1.00 95.50 100 LEU A CA 1
ATOM 749 C C . LEU A 1 100 ? -4.404 10.507 6.609 1.00 95.50 100 LEU A C 1
ATOM 751 O O . LEU A 1 100 ? -3.916 9.577 7.239 1.00 95.50 100 LEU A O 1
ATOM 755 N N . SER A 1 101 ? -4.766 11.640 7.217 1.00 90.94 101 SER A N 1
ATOM 756 C CA . SER A 1 101 ? -4.569 11.890 8.652 1.00 90.94 101 SER A CA 1
ATOM 757 C C . SER A 1 101 ? -5.334 10.929 9.571 1.00 90.94 101 SER A C 1
ATOM 759 O O . SER A 1 101 ? -4.995 10.833 10.751 1.00 90.94 101 SER A O 1
ATOM 761 N N . SER A 1 102 ? -6.335 10.216 9.047 1.00 86.56 102 SER A N 1
ATOM 762 C CA . SER A 1 102 ? -7.153 9.232 9.763 1.00 86.56 102 SER A CA 1
ATOM 763 C C . SER A 1 102 ? -6.546 7.825 9.824 1.00 86.56 102 SER A C 1
ATOM 765 O O . SER A 1 102 ? -7.118 6.962 10.479 1.00 86.56 102 SER A O 1
ATOM 767 N N . VAL A 1 103 ? -5.425 7.576 9.143 1.00 93.31 103 VAL A N 1
ATOM 768 C CA . VAL A 1 103 ? -4.710 6.289 9.148 1.00 93.31 103 VAL A CA 1
ATOM 769 C C . VAL A 1 103 ? -3.249 6.493 9.543 1.00 93.31 103 VAL A C 1
ATOM 771 O O . VAL A 1 103 ? -2.693 7.576 9.355 1.00 93.31 103 VAL A O 1
ATOM 774 N N . ASP A 1 104 ? -2.617 5.447 10.067 1.00 93.81 104 ASP A N 1
ATOM 775 C CA . ASP A 1 104 ? -1.187 5.442 10.366 1.00 93.81 104 ASP A CA 1
ATOM 776 C C . ASP A 1 104 ? -0.426 4.752 9.234 1.00 93.81 104 ASP A C 1
ATOM 778 O O . ASP A 1 104 ? -0.482 3.534 9.062 1.00 93.81 104 ASP A O 1
ATOM 782 N N . LEU A 1 105 ? 0.294 5.547 8.441 1.00 97.31 105 LEU A N 1
ATOM 783 C CA . LEU A 1 105 ? 1.086 5.051 7.318 1.00 97.31 105 LEU A CA 1
ATOM 784 C C . LEU A 1 105 ? 2.445 4.535 7.792 1.00 97.31 105 LEU A C 1
ATOM 786 O O . LEU A 1 105 ? 3.251 5.286 8.349 1.00 97.31 105 LEU A O 1
ATOM 790 N N . VAL A 1 106 ? 2.740 3.274 7.488 1.00 98.12 106 VAL A N 1
ATOM 791 C CA . VAL A 1 106 ? 4.035 2.648 7.762 1.00 98.12 106 VAL A CA 1
ATOM 792 C C . VAL A 1 106 ? 4.689 2.257 6.444 1.00 98.12 106 VAL A C 1
ATOM 794 O O . VAL A 1 106 ? 4.220 1.384 5.716 1.00 98.12 106 VAL A O 1
ATOM 797 N N . PHE A 1 107 ? 5.802 2.917 6.146 1.00 98.56 107 PHE A N 1
ATOM 798 C CA . PHE A 1 107 ? 6.585 2.690 4.939 1.00 98.56 107 PHE A CA 1
ATOM 799 C C . PHE A 1 107 ? 7.564 1.539 5.170 1.00 98.56 107 PHE A C 1
ATOM 801 O O . PHE A 1 107 ? 8.336 1.573 6.134 1.00 98.56 107 PHE A O 1
ATOM 808 N N . VAL A 1 108 ? 7.510 0.525 4.309 1.00 98.31 108 VAL A N 1
ATOM 809 C CA . VAL A 1 108 ? 8.317 -0.694 4.427 1.00 98.31 108 VAL A CA 1
ATOM 810 C C . VAL A 1 108 ? 9.340 -0.738 3.307 1.00 98.31 108 VAL A C 1
ATOM 812 O O . VAL A 1 108 ? 9.016 -0.544 2.136 1.00 98.31 108 VAL A O 1
ATOM 815 N N . ASP A 1 109 ? 10.579 -0.999 3.702 1.00 98.50 109 ASP A N 1
ATOM 816 C CA . ASP A 1 109 ? 11.702 -1.177 2.800 1.00 98.50 109 ASP A CA 1
ATOM 817 C C . ASP A 1 109 ? 11.774 -2.618 2.289 1.00 98.50 109 ASP A C 1
ATOM 819 O O . ASP A 1 109 ? 11.572 -3.574 3.041 1.00 98.50 109 ASP A O 1
ATOM 823 N N . GLY A 1 110 ? 12.121 -2.766 1.013 1.00 97.62 110 GLY A N 1
ATOM 824 C CA . GLY A 1 110 ? 12.373 -4.055 0.390 1.00 97.62 110 GLY A CA 1
ATOM 825 C C . GLY A 1 110 ? 13.544 -4.792 1.059 1.00 97.62 110 GLY A C 1
ATOM 826 O O . GLY A 1 110 ? 14.549 -4.178 1.440 1.00 97.62 110 GLY A O 1
ATOM 827 N N . PRO A 1 111 ? 13.467 -6.121 1.203 1.00 97.12 111 PRO A N 1
ATOM 828 C CA . PRO A 1 111 ? 14.488 -6.904 1.896 1.00 97.12 111 PRO A CA 1
ATOM 829 C C . PRO A 1 111 ? 15.852 -6.875 1.188 1.00 97.12 111 PRO A C 1
ATOM 831 O O . PRO A 1 111 ? 16.886 -7.017 1.843 1.00 97.12 111 PRO A O 1
ATOM 834 N N . ARG A 1 112 ? 15.881 -6.645 -0.130 1.00 96.19 112 ARG A N 1
ATOM 835 C CA . ARG A 1 112 ? 17.091 -6.736 -0.957 1.00 96.19 112 ARG A CA 1
ATOM 836 C C . ARG A 1 112 ? 17.669 -5.361 -1.245 1.00 96.19 112 ARG A C 1
ATOM 838 O O . ARG A 1 112 ? 16.922 -4.413 -1.470 1.00 96.19 112 ARG A O 1
ATOM 845 N N . LEU A 1 113 ? 18.996 -5.258 -1.272 1.00 97.06 113 LEU A N 1
ATOM 846 C CA . LEU A 1 113 ? 19.672 -4.075 -1.805 1.00 97.06 113 LEU A CA 1
ATOM 847 C C . LEU A 1 113 ? 19.529 -4.062 -3.326 1.00 97.06 113 LEU A C 1
ATOM 849 O O . LEU A 1 113 ? 19.726 -5.086 -3.977 1.00 97.06 113 LEU A O 1
ATOM 853 N N . ALA A 1 114 ? 19.204 -2.901 -3.885 1.00 95.56 114 ALA A N 1
ATOM 854 C CA . ALA A 1 114 ? 19.170 -2.728 -5.326 1.00 95.56 114 ALA A CA 1
ATOM 855 C C . ALA A 1 114 ? 20.602 -2.738 -5.885 1.00 95.56 114 ALA A C 1
ATOM 857 O O . ALA A 1 114 ? 21.489 -2.068 -5.354 1.00 95.56 114 ALA A O 1
ATOM 858 N N . SER A 1 115 ? 20.815 -3.498 -6.959 1.00 90.31 115 SER A N 1
ATOM 859 C CA . SER A 1 115 ? 22.101 -3.579 -7.662 1.00 90.31 115 SER A CA 1
ATOM 860 C C . SER A 1 115 ? 22.361 -2.331 -8.509 1.00 90.31 115 SER A C 1
ATOM 862 O O . SER A 1 115 ? 21.428 -1.779 -9.088 1.00 90.31 115 SER A O 1
ATOM 864 N N . GLU A 1 116 ? 23.625 -1.934 -8.678 1.00 87.69 116 GLU A N 1
ATOM 865 C CA . GLU A 1 116 ? 24.010 -0.876 -9.628 1.00 87.69 116 GLU A CA 1
ATOM 866 C C . GLU A 1 116 ? 23.693 -1.242 -11.088 1.00 87.69 116 GLU A C 1
ATOM 868 O O . GLU A 1 116 ? 23.492 -0.359 -11.918 1.00 87.69 116 GLU A O 1
ATOM 873 N N . GLY A 1 117 ? 23.593 -2.542 -11.396 1.00 87.50 117 GLY A N 1
ATOM 874 C CA . GLY A 1 117 ? 23.165 -3.040 -12.707 1.00 87.50 117 GLY A CA 1
ATOM 875 C C . GLY A 1 117 ? 21.656 -2.930 -12.959 1.00 87.50 117 GLY A C 1
ATOM 876 O O . GLY A 1 117 ? 21.194 -3.219 -14.060 1.00 87.50 117 GLY A O 1
ATOM 877 N N . ASN A 1 118 ? 20.869 -2.529 -11.957 1.00 88.50 118 ASN A N 1
ATOM 878 C CA . ASN A 1 118 ? 19.445 -2.269 -12.120 1.00 88.50 118 ASN A CA 1
ATOM 879 C C . ASN A 1 118 ? 19.247 -0.955 -12.902 1.00 88.50 118 ASN A C 1
ATOM 881 O O . ASN A 1 118 ? 19.785 0.089 -12.532 1.00 88.50 118 ASN A O 1
ATOM 885 N N . ALA A 1 119 ? 18.447 -0.989 -13.972 1.00 87.31 119 ALA A N 1
ATOM 886 C CA . ALA A 1 119 ? 18.264 0.148 -14.879 1.00 87.31 119 ALA A CA 1
ATOM 887 C C . ALA A 1 119 ? 17.726 1.414 -14.183 1.00 87.31 119 ALA A C 1
ATOM 889 O O . ALA A 1 119 ? 18.003 2.533 -14.613 1.00 87.31 119 ALA A O 1
ATOM 890 N N . GLN A 1 120 ? 16.978 1.254 -13.090 1.00 90.62 120 GLN A N 1
ATOM 891 C CA . GLN A 1 120 ? 16.407 2.350 -12.318 1.00 90.62 120 GLN A CA 1
ATOM 892 C C . GLN A 1 120 ? 17.386 2.913 -11.279 1.00 90.62 120 GLN A C 1
ATOM 894 O O . GLN A 1 120 ? 17.190 4.033 -10.814 1.00 90.62 120 GLN A O 1
ATOM 899 N N . TYR A 1 121 ? 18.454 2.192 -10.927 1.00 93.00 121 TYR A N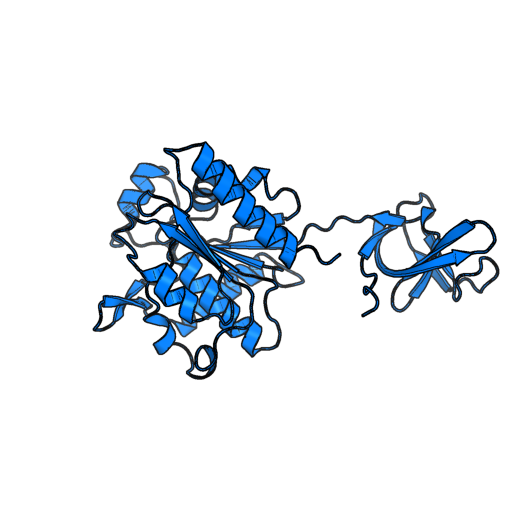 1
ATOM 900 C CA . TYR A 1 121 ? 19.331 2.533 -9.804 1.00 93.00 121 TYR A CA 1
ATOM 901 C C . TYR A 1 121 ? 19.948 3.934 -9.924 1.00 93.00 121 TYR A C 1
ATOM 903 O O . TYR A 1 121 ? 19.763 4.788 -9.051 1.00 93.00 121 TYR A O 1
ATOM 911 N N . ASN A 1 122 ? 20.634 4.204 -11.038 1.00 92.50 122 ASN A N 1
ATOM 912 C CA . ASN A 1 122 ? 21.303 5.489 -11.262 1.00 92.50 122 ASN A CA 1
ATOM 913 C C . ASN A 1 122 ? 20.303 6.642 -11.402 1.00 92.50 122 ASN A C 1
ATOM 915 O O . ASN A 1 122 ? 20.524 7.727 -10.862 1.00 92.50 122 ASN A O 1
ATOM 919 N N . MET A 1 123 ? 19.174 6.391 -12.069 1.00 92.88 123 MET A N 1
ATOM 920 C CA . MET A 1 123 ? 18.092 7.363 -12.212 1.00 92.88 123 MET A CA 1
ATOM 921 C C . MET A 1 123 ? 17.529 7.767 -10.842 1.00 92.88 123 MET A C 1
ATOM 923 O O . MET A 1 123 ? 17.430 8.956 -10.540 1.00 92.88 123 MET A O 1
ATOM 927 N N . MET A 1 124 ? 17.229 6.798 -9.974 1.00 94.75 124 MET A N 1
ATOM 928 C CA . MET A 1 124 ? 16.674 7.065 -8.646 1.00 94.75 124 MET A CA 1
ATOM 929 C C . MET A 1 124 ? 17.658 7.829 -7.751 1.00 94.75 124 MET A C 1
ATOM 931 O O . MET A 1 124 ? 17.252 8.774 -7.075 1.00 94.75 124 MET A O 1
ATOM 935 N N . ARG A 1 125 ? 18.961 7.516 -7.799 1.00 93.50 125 ARG A N 1
ATOM 936 C CA . ARG A 1 125 ? 19.996 8.302 -7.091 1.00 93.50 125 ARG A CA 1
ATOM 937 C C . ARG A 1 125 ? 20.147 9.718 -7.648 1.00 93.50 125 ARG A C 1
ATOM 939 O O . ARG A 1 125 ? 20.415 10.643 -6.883 1.00 93.50 125 ARG A O 1
ATOM 946 N N . SER A 1 126 ? 19.956 9.910 -8.954 1.00 93.94 126 SER A N 1
ATOM 947 C CA . SER A 1 126 ? 19.985 11.243 -9.566 1.00 93.94 126 SER A CA 1
ATOM 948 C C . SER A 1 126 ? 18.834 12.124 -9.076 1.00 93.94 126 SER A C 1
ATOM 950 O O . SER A 1 126 ? 19.048 13.303 -8.815 1.00 93.94 126 SER A O 1
ATOM 952 N N . PHE A 1 127 ? 17.629 11.566 -8.925 1.00 93.31 127 PHE A N 1
ATOM 953 C CA . PHE A 1 127 ? 16.455 12.329 -8.487 1.00 93.31 127 PHE A CA 1
ATOM 954 C C . PHE A 1 127 ? 16.363 12.509 -6.967 1.00 93.31 127 PHE A C 1
ATOM 956 O O . PHE A 1 127 ? 15.968 13.575 -6.502 1.00 93.31 127 PHE A O 1
ATOM 963 N N . PHE A 1 128 ? 16.715 11.485 -6.184 1.00 94.50 128 PHE A N 1
ATOM 964 C CA . PHE A 1 128 ? 16.463 11.456 -4.734 1.00 94.50 128 PHE A CA 1
ATOM 965 C C . PHE A 1 128 ? 17.731 11.538 -3.871 1.00 94.50 128 PHE A C 1
ATOM 967 O O . PHE A 1 128 ? 17.660 11.489 -2.637 1.00 94.50 128 PHE A O 1
ATOM 974 N N . GLY A 1 129 ? 18.890 11.703 -4.508 1.00 92.81 129 GLY A N 1
ATOM 975 C CA . GLY A 1 129 ? 20.181 11.892 -3.861 1.00 92.81 129 GLY A CA 1
ATOM 976 C C . GLY A 1 129 ? 21.079 10.661 -3.942 1.00 92.81 129 GLY A C 1
ATOM 977 O O . GLY A 1 129 ? 20.637 9.514 -3.850 1.00 92.81 129 GLY A O 1
ATOM 978 N N . LYS A 1 130 ? 22.383 10.915 -4.080 1.00 91.25 130 LYS A N 1
ATOM 979 C CA . LYS A 1 130 ? 23.390 9.862 -4.228 1.00 91.25 130 LYS A CA 1
ATOM 980 C C . LYS A 1 130 ? 23.540 9.019 -2.963 1.00 91.25 130 LYS A C 1
ATOM 982 O O . LYS A 1 130 ? 23.862 7.850 -3.087 1.00 91.25 130 LYS A O 1
ATOM 987 N N . ASP A 1 131 ? 23.237 9.533 -1.780 1.00 92.12 131 ASP A N 1
ATOM 988 C CA . ASP A 1 131 ? 23.445 8.784 -0.532 1.00 92.12 131 ASP A CA 1
ATOM 989 C C . ASP A 1 131 ? 22.257 7.878 -0.152 1.00 92.12 131 ASP A C 1
ATOM 991 O O . ASP A 1 131 ? 22.233 7.303 0.936 1.00 92.12 131 ASP A O 1
ATOM 995 N N . GLN A 1 132 ? 21.242 7.746 -1.019 1.00 93.06 132 GLN A N 1
ATOM 996 C CA . GLN A 1 132 ? 20.116 6.848 -0.755 1.00 93.06 132 GLN A CA 1
ATOM 997 C C . GLN A 1 132 ? 20.555 5.379 -0.793 1.00 93.06 132 GLN A C 1
ATOM 999 O O . GLN A 1 132 ? 21.097 4.904 -1.791 1.00 93.06 132 GLN A O 1
ATOM 1004 N N . VAL A 1 133 ? 20.221 4.633 0.264 1.00 95.88 133 VAL A N 1
ATOM 1005 C CA . VAL A 1 133 ? 20.246 3.167 0.238 1.00 95.88 133 VAL A CA 1
ATOM 1006 C C . VAL A 1 133 ? 18.987 2.701 -0.482 1.00 95.88 133 VAL A C 1
ATOM 1008 O O . VAL A 1 133 ? 17.874 2.864 0.024 1.00 95.88 133 VAL A O 1
ATOM 1011 N N . LEU A 1 134 ? 19.169 2.178 -1.691 1.00 97.81 134 LEU A N 1
ATOM 1012 C CA . LEU A 1 134 ? 18.083 1.728 -2.551 1.00 97.81 134 LEU A CA 1
ATOM 1013 C C . LEU A 1 134 ? 17.859 0.230 -2.384 1.00 97.81 134 LEU A C 1
ATOM 1015 O O . LEU A 1 134 ? 18.803 -0.553 -2.278 1.00 97.81 134 LEU A O 1
ATOM 1019 N N . ARG A 1 135 ? 16.589 -0.153 -2.357 1.00 98.25 135 ARG A N 1
ATOM 1020 C CA . ARG A 1 135 ? 16.120 -1.505 -2.093 1.00 98.25 135 ARG A CA 1
ATOM 1021 C C . ARG A 1 135 ? 15.096 -1.942 -3.132 1.00 98.25 135 ARG A C 1
ATOM 1023 O O . ARG A 1 135 ? 14.539 -1.129 -3.873 1.00 98.25 135 ARG A O 1
ATOM 1030 N N . GLU A 1 136 ? 14.850 -3.241 -3.179 1.00 97.62 136 GLU A N 1
ATOM 1031 C CA . GLU A 1 136 ? 13.840 -3.873 -4.024 1.00 97.62 136 GLU A CA 1
ATOM 1032 C C . GLU A 1 136 ? 13.218 -5.086 -3.318 1.00 97.62 136 GLU A C 1
ATOM 1034 O O . GLU A 1 136 ? 13.789 -5.653 -2.382 1.00 97.62 136 GLU A O 1
ATOM 1039 N N . PHE A 1 137 ? 12.015 -5.460 -3.747 1.00 98.12 137 PHE A N 1
ATOM 1040 C CA . PHE A 1 137 ? 11.277 -6.609 -3.217 1.00 98.12 137 PHE A CA 1
ATOM 1041 C C . PHE A 1 137 ? 11.622 -7.910 -3.941 1.00 98.12 137 PHE A C 1
ATOM 1043 O O . PHE A 1 137 ? 11.568 -8.983 -3.354 1.00 98.12 137 PHE A O 1
ATOM 1050 N N . GLY A 1 138 ? 12.036 -7.815 -5.202 1.00 96.69 138 GLY A N 1
ATOM 1051 C CA . GLY A 1 138 ? 12.473 -8.954 -5.993 1.00 96.69 138 GLY A CA 1
ATOM 1052 C C . GLY A 1 138 ? 13.216 -8.505 -7.240 1.00 96.69 138 GLY A C 1
ATOM 1053 O O . GLY A 1 138 ? 13.035 -7.383 -7.723 1.00 96.69 138 GLY A O 1
ATOM 1054 N N . THR A 1 139 ? 14.037 -9.403 -7.770 1.00 95.50 139 THR A N 1
ATOM 1055 C CA . THR A 1 139 ? 14.799 -9.161 -8.992 1.00 95.50 139 THR A CA 1
ATOM 1056 C C . THR A 1 139 ? 13.868 -9.328 -10.186 1.00 95.50 139 THR A C 1
ATOM 1058 O O . THR A 1 139 ? 13.364 -10.419 -10.457 1.00 95.50 139 THR A O 1
ATOM 1061 N N . ALA A 1 140 ? 13.565 -8.213 -10.847 1.00 94.44 140 ALA A N 1
ATOM 1062 C CA . ALA A 1 140 ? 12.567 -8.159 -11.904 1.00 94.44 140 ALA A CA 1
ATOM 1063 C C . ALA A 1 140 ? 13.071 -8.818 -13.196 1.00 94.44 140 ALA A C 1
ATOM 1065 O O . ALA A 1 140 ? 14.153 -8.506 -13.684 1.00 94.44 140 ALA A O 1
ATOM 1066 N N . THR A 1 141 ? 12.238 -9.670 -13.786 1.00 95.12 141 THR A N 1
ATOM 1067 C CA . THR A 1 141 ? 12.453 -10.305 -15.093 1.00 95.12 141 THR A CA 1
ATOM 1068 C C . THR A 1 141 ? 11.231 -10.059 -15.987 1.00 95.12 141 THR A C 1
ATOM 1070 O O . THR A 1 141 ? 10.364 -9.243 -15.635 1.00 95.12 141 THR A O 1
ATOM 1073 N N . LEU A 1 142 ? 11.184 -10.687 -17.163 1.00 96.00 142 LEU A N 1
ATOM 1074 C CA . LEU A 1 142 ? 10.033 -10.663 -18.065 1.00 96.00 142 LEU A CA 1
ATOM 1075 C C . LEU A 1 142 ? 9.714 -12.085 -18.551 1.00 96.00 142 LEU A C 1
ATOM 1077 O O . LEU A 1 142 ? 10.637 -12.879 -18.741 1.00 96.00 142 LEU A O 1
ATOM 1081 N N . ASP A 1 143 ? 8.433 -12.380 -18.775 1.00 95.44 143 ASP A N 1
ATOM 1082 C CA . ASP A 1 143 ? 8.008 -13.575 -19.511 1.00 95.44 143 ASP A CA 1
ATOM 1083 C C . ASP A 1 143 ? 8.177 -13.397 -21.036 1.00 95.44 143 ASP A C 1
ATOM 1085 O O . ASP A 1 143 ? 8.619 -12.355 -21.528 1.00 95.44 143 ASP A O 1
ATOM 1089 N N . ASP A 1 144 ? 7.804 -14.424 -21.797 1.00 95.44 144 ASP A N 1
ATOM 1090 C CA . ASP A 1 144 ? 7.832 -14.466 -23.265 1.00 95.44 144 ASP A CA 1
ATOM 1091 C C . ASP A 1 144 ? 6.967 -13.389 -23.948 1.00 95.44 144 ASP A C 1
ATOM 1093 O O . ASP A 1 144 ? 7.204 -13.034 -25.102 1.00 95.44 144 ASP A O 1
ATOM 1097 N N . ARG A 1 145 ? 5.990 -12.825 -23.232 1.00 94.81 145 ARG A N 1
ATOM 1098 C CA . ARG A 1 145 ? 5.121 -11.731 -23.694 1.00 94.81 145 ARG A CA 1
ATOM 1099 C C . ARG A 1 145 ? 5.637 -10.360 -23.262 1.00 94.81 145 ARG A C 1
ATOM 1101 O O . ARG A 1 145 ? 4.963 -9.352 -23.490 1.00 94.81 145 ARG A O 1
ATOM 1108 N N . GLY A 1 146 ? 6.785 -10.304 -22.588 1.00 94.94 146 GLY A N 1
ATOM 1109 C CA . GLY A 1 146 ? 7.310 -9.081 -21.996 1.00 94.94 146 GLY A CA 1
ATOM 1110 C C . GLY A 1 146 ? 6.529 -8.618 -20.762 1.00 94.94 146 GLY A C 1
ATOM 1111 O O . GLY A 1 146 ? 6.544 -7.430 -20.444 1.00 94.94 146 GLY A O 1
ATOM 1112 N N . TRP A 1 147 ? 5.796 -9.503 -20.079 1.00 96.62 147 TRP A N 1
ATOM 1113 C CA . TRP A 1 147 ? 5.076 -9.165 -18.850 1.00 96.62 147 TRP A CA 1
ATOM 1114 C C . TRP A 1 147 ? 5.969 -9.365 -17.634 1.00 96.62 147 TRP A C 1
ATOM 1116 O O . TRP A 1 147 ? 6.843 -10.225 -17.620 1.00 96.62 147 TRP A O 1
ATOM 1126 N N . ARG A 1 148 ? 5.746 -8.569 -16.585 1.00 97.31 148 ARG A N 1
ATOM 1127 C CA . ARG A 1 148 ? 6.631 -8.543 -15.420 1.00 97.31 148 ARG A CA 1
ATOM 1128 C C . ARG A 1 148 ? 6.591 -9.870 -14.673 1.00 97.31 148 ARG A C 1
ATOM 1130 O O . ARG A 1 148 ? 5.530 -10.253 -14.197 1.00 97.31 148 ARG A O 1
ATOM 1137 N N . THR A 1 149 ? 7.752 -10.480 -14.479 1.00 97.25 149 THR A N 1
ATOM 1138 C CA . THR A 1 149 ? 7.992 -11.643 -13.611 1.00 97.25 149 THR A CA 1
ATOM 1139 C C . THR A 1 149 ? 9.076 -11.317 -12.580 1.00 97.25 149 THR A C 1
ATOM 1141 O O . THR A 1 149 ? 9.663 -10.228 -12.610 1.00 97.25 149 THR A O 1
ATOM 1144 N N . TYR A 1 150 ? 9.345 -12.248 -11.665 1.00 96.88 150 TYR A N 1
ATOM 1145 C CA . TYR A 1 150 ? 10.453 -12.151 -10.714 1.00 96.88 150 TYR A CA 1
ATOM 1146 C C . TYR A 1 150 ? 11.245 -13.449 -10.651 1.00 96.88 150 TYR A C 1
ATOM 1148 O O . TYR A 1 150 ? 10.672 -14.538 -10.721 1.00 96.88 150 TYR A O 1
ATOM 1156 N N . ASP A 1 151 ? 12.559 -13.329 -10.491 1.00 95.25 151 ASP A N 1
ATOM 1157 C CA . ASP A 1 151 ? 13.400 -14.475 -10.161 1.00 95.25 151 ASP A CA 1
ATOM 1158 C C . ASP A 1 151 ? 13.119 -14.946 -8.723 1.00 95.25 151 ASP A C 1
ATOM 1160 O O . ASP A 1 151 ? 13.131 -14.144 -7.782 1.00 95.25 151 ASP A O 1
ATOM 1164 N N . GLY A 1 152 ? 12.821 -16.239 -8.564 1.00 95.25 152 GLY A N 1
ATOM 1165 C CA . GLY A 1 152 ? 12.440 -16.844 -7.285 1.00 95.25 152 GLY A CA 1
ATOM 1166 C C . GLY A 1 152 ? 11.245 -16.162 -6.604 1.00 95.25 152 GLY A C 1
ATOM 1167 O O . GLY A 1 152 ? 11.357 -15.781 -5.436 1.00 95.25 152 GLY A O 1
ATOM 1168 N N . VAL A 1 153 ? 10.123 -15.985 -7.322 1.00 95.38 153 VAL A N 1
ATOM 1169 C CA . VAL A 1 153 ? 8.966 -15.195 -6.849 1.00 95.38 153 VAL A CA 1
ATOM 1170 C C . VAL A 1 153 ? 8.456 -15.618 -5.469 1.00 95.38 153 VAL A C 1
ATOM 1172 O O . VAL A 1 153 ? 8.235 -14.744 -4.638 1.00 95.38 153 VAL A O 1
ATOM 1175 N N . ASP A 1 154 ? 8.344 -16.919 -5.181 1.00 93.31 154 ASP A N 1
ATOM 1176 C CA . ASP A 1 154 ? 7.806 -17.405 -3.903 1.00 93.31 154 ASP A CA 1
ATOM 1177 C C . ASP A 1 154 ? 8.646 -16.902 -2.729 1.00 93.31 154 ASP A C 1
ATOM 1179 O O . ASP A 1 154 ? 8.132 -16.297 -1.788 1.00 93.31 154 ASP A O 1
ATOM 1183 N N . ARG A 1 155 ? 9.970 -17.051 -2.849 1.00 95.81 155 ARG A N 1
ATOM 1184 C CA . ARG A 1 155 ? 10.924 -16.557 -1.858 1.00 95.81 155 ARG A CA 1
ATOM 1185 C C . ARG A 1 155 ? 10.870 -15.037 -1.741 1.00 95.81 155 ARG A C 1
ATOM 1187 O O . ARG A 1 155 ? 10.924 -14.515 -0.634 1.00 95.81 155 ARG A O 1
ATOM 1194 N N . ALA A 1 156 ? 10.779 -14.319 -2.858 1.00 97.31 156 ALA A N 1
ATOM 1195 C CA . ALA A 1 156 ? 10.680 -12.863 -2.831 1.00 97.31 156 ALA A CA 1
ATOM 1196 C C . ALA A 1 156 ? 9.403 -12.397 -2.103 1.00 97.31 156 ALA A C 1
ATOM 1198 O O . ALA A 1 156 ? 9.443 -11.443 -1.327 1.00 97.31 156 ALA A O 1
ATOM 1199 N N . VAL A 1 157 ? 8.275 -13.082 -2.317 1.00 97.56 157 VAL A N 1
ATOM 1200 C CA . VAL A 1 157 ? 7.007 -12.791 -1.635 1.00 97.56 157 VAL A CA 1
ATOM 1201 C C . VAL A 1 157 ? 7.084 -13.138 -0.148 1.00 97.56 157 VAL A C 1
ATOM 1203 O O . VAL A 1 157 ? 6.622 -12.342 0.665 1.00 97.56 157 VAL A O 1
ATOM 1206 N N . ASP A 1 158 ? 7.713 -14.255 0.229 1.00 97.38 158 ASP A N 1
ATOM 1207 C CA . ASP A 1 158 ? 7.966 -14.604 1.635 1.00 97.38 158 ASP A CA 1
ATOM 1208 C C . ASP A 1 158 ? 8.836 -13.551 2.341 1.00 97.38 158 ASP A C 1
ATOM 1210 O O . ASP A 1 158 ? 8.518 -13.116 3.449 1.00 97.38 158 ASP A O 1
ATOM 1214 N N . GLU A 1 159 ? 9.909 -13.092 1.692 1.00 98.25 159 GLU A N 1
ATOM 1215 C CA . GLU A 1 159 ? 10.790 -12.045 2.221 1.00 98.25 159 GLU A CA 1
ATOM 1216 C C . GLU A 1 159 ? 10.050 -10.700 2.359 1.00 98.25 159 GLU A C 1
ATOM 1218 O O . GLU A 1 159 ? 10.215 -10.001 3.362 1.00 98.25 159 GLU A O 1
ATOM 1223 N N . ALA A 1 160 ? 9.200 -10.343 1.390 1.00 98.19 160 ALA A N 1
ATOM 1224 C CA . ALA A 1 160 ? 8.359 -9.148 1.461 1.00 98.19 160 ALA A CA 1
ATOM 1225 C C . ALA A 1 160 ? 7.323 -9.245 2.594 1.00 98.19 160 ALA A C 1
ATOM 1227 O O . ALA A 1 160 ? 7.152 -8.296 3.359 1.00 98.19 160 ALA A O 1
ATOM 1228 N N . GLU A 1 161 ? 6.664 -10.396 2.744 1.00 97.25 161 GLU A N 1
ATOM 1229 C CA . GLU A 1 161 ? 5.710 -10.648 3.824 1.00 97.25 161 GLU A CA 1
ATOM 1230 C C . GLU A 1 161 ? 6.389 -10.557 5.199 1.00 97.25 161 GLU A C 1
ATOM 1232 O O . GLU A 1 161 ? 5.860 -9.924 6.116 1.00 97.25 161 GLU A O 1
ATOM 1237 N N . ALA A 1 162 ? 7.592 -11.121 5.339 1.00 97.62 162 ALA A N 1
ATOM 1238 C CA . ALA A 1 162 ? 8.393 -11.020 6.555 1.00 97.62 162 ALA A CA 1
ATOM 1239 C C . ALA A 1 162 ? 8.786 -9.566 6.872 1.00 97.62 162 ALA A C 1
ATOM 1241 O O . ALA A 1 162 ? 8.673 -9.141 8.025 1.00 97.62 162 ALA A O 1
ATOM 1242 N N . ALA A 1 163 ? 9.185 -8.784 5.863 1.00 97.81 163 ALA A N 1
ATOM 1243 C CA . ALA A 1 163 ? 9.500 -7.364 6.025 1.00 97.81 163 ALA A CA 1
ATOM 1244 C C . ALA A 1 163 ? 8.280 -6.551 6.489 1.00 97.81 163 ALA A C 1
ATOM 1246 O O . ALA A 1 163 ? 8.411 -5.701 7.370 1.00 97.81 163 ALA A O 1
ATOM 1247 N N . VAL A 1 164 ? 7.087 -6.844 5.957 1.00 97.69 164 VAL A N 1
ATOM 1248 C CA . VAL A 1 164 ? 5.830 -6.250 6.436 1.00 97.69 164 VAL A CA 1
ATOM 1249 C C . VAL A 1 164 ? 5.589 -6.648 7.892 1.00 97.69 164 VAL A C 1
ATOM 1251 O O . VAL A 1 164 ? 5.495 -5.770 8.745 1.00 97.69 164 VAL A O 1
ATOM 1254 N N . ARG A 1 165 ? 5.570 -7.945 8.223 1.00 95.44 165 ARG A N 1
ATOM 1255 C CA . ARG A 1 165 ? 5.310 -8.430 9.595 1.00 95.44 165 ARG A CA 1
ATOM 1256 C C . ARG A 1 165 ? 6.260 -7.828 10.634 1.00 95.44 165 ARG A C 1
ATOM 1258 O O . ARG A 1 165 ? 5.814 -7.438 11.708 1.00 95.44 165 ARG A O 1
ATOM 1265 N N . ALA A 1 166 ? 7.541 -7.670 10.304 1.00 95.69 166 ALA A N 1
ATOM 1266 C CA . ALA A 1 166 ? 8.528 -7.049 11.192 1.00 95.69 166 ALA A CA 1
ATOM 1267 C C . ALA A 1 166 ? 8.200 -5.585 11.555 1.00 95.69 166 ALA A C 1
ATOM 1269 O O . ALA A 1 166 ? 8.691 -5.063 12.558 1.00 95.69 166 ALA A O 1
ATOM 1270 N N . ARG A 1 167 ? 7.379 -4.901 10.749 1.00 95.69 167 ARG A N 1
ATOM 1271 C CA . ARG A 1 167 ? 6.941 -3.516 10.979 1.00 95.69 167 ARG A CA 1
ATOM 1272 C C . ARG A 1 167 ? 5.582 -3.410 11.671 1.00 95.69 167 ARG A C 1
ATOM 1274 O O . ARG A 1 167 ? 5.248 -2.316 12.119 1.00 95.69 167 ARG A O 1
ATOM 1281 N N . PHE A 1 168 ? 4.859 -4.521 11.823 1.00 92.50 168 PHE A N 1
ATOM 1282 C CA . PHE A 1 168 ? 3.565 -4.586 12.505 1.00 92.50 168 PHE A CA 1
ATOM 1283 C C . PHE A 1 168 ? 3.546 -5.704 13.566 1.00 92.50 168 PHE A C 1
ATOM 1285 O O . PHE A 1 168 ? 2.874 -6.725 13.397 1.00 92.50 168 PHE A O 1
ATOM 1292 N N . PRO A 1 169 ? 4.308 -5.549 14.668 1.00 77.19 169 PRO A N 1
ATOM 1293 C CA . PRO A 1 169 ? 4.289 -6.514 15.760 1.00 77.19 169 PRO A CA 1
ATOM 1294 C C . PRO A 1 169 ? 2.923 -6.472 16.459 1.00 77.19 169 PRO A C 1
ATOM 1296 O O . PRO A 1 169 ? 2.574 -5.484 17.099 1.00 77.19 169 PRO A O 1
ATOM 1299 N N . GLY A 1 170 ? 2.145 -7.544 16.322 1.00 78.81 170 GLY A N 1
ATOM 1300 C CA . GLY A 1 170 ? 0.861 -7.729 17.007 1.00 78.81 170 GLY A CA 1
ATOM 1301 C C . GLY A 1 170 ? -0.289 -8.071 16.065 1.00 78.81 170 GLY A C 1
ATOM 1302 O O . GLY A 1 170 ? -1.020 -9.019 16.329 1.00 78.81 170 GLY A O 1
ATOM 1303 N N . ALA A 1 171 ? -0.423 -7.352 14.952 1.00 84.81 171 ALA A N 1
ATOM 1304 C CA . ALA A 1 171 ? -1.463 -7.596 13.954 1.00 84.81 171 ALA A CA 1
ATOM 1305 C C . ALA A 1 171 ? -0.995 -7.140 12.565 1.00 84.81 171 ALA A C 1
ATOM 1307 O O . ALA A 1 171 ? -0.237 -6.176 12.479 1.00 84.81 171 ALA A O 1
ATOM 1308 N N . PRO A 1 172 ? -1.434 -7.789 11.472 1.00 91.62 172 PRO A N 1
ATOM 1309 C CA . PRO A 1 172 ? -1.153 -7.303 10.126 1.00 91.62 172 PRO A CA 1
ATOM 1310 C C . PRO A 1 172 ? -1.759 -5.904 9.900 1.00 91.62 172 PRO A C 1
ATOM 1312 O O . PRO A 1 172 ? -2.747 -5.541 10.547 1.00 91.62 172 PRO A O 1
ATOM 1315 N N . PRO A 1 173 ? -1.207 -5.109 8.963 1.00 96.25 173 PRO A N 1
ATOM 1316 C CA . PRO A 1 173 ? -1.802 -3.831 8.595 1.00 96.25 173 PRO A CA 1
ATOM 1317 C C . PRO A 1 173 ? -3.215 -4.039 8.049 1.00 96.25 173 PRO A C 1
ATOM 1319 O O . PRO A 1 173 ? -3.511 -5.052 7.420 1.00 96.25 173 PRO A O 1
ATOM 1322 N N . ARG A 1 174 ? -4.084 -3.047 8.234 1.00 96.12 174 ARG A N 1
ATOM 1323 C CA . ARG A 1 174 ? -5.473 -3.090 7.766 1.00 96.12 174 ARG A CA 1
ATOM 1324 C C . ARG A 1 174 ? -5.578 -3.012 6.242 1.00 96.12 174 ARG A C 1
ATOM 1326 O O . ARG A 1 174 ? -6.469 -3.625 5.664 1.00 96.12 174 ARG A O 1
ATOM 1333 N N . ALA A 1 175 ? -4.691 -2.260 5.597 1.00 98.31 175 ALA A N 1
ATOM 1334 C CA . ALA A 1 175 ? -4.645 -2.114 4.145 1.00 98.31 175 ALA A CA 1
ATOM 1335 C C . ALA A 1 175 ? -3.206 -1.988 3.643 1.00 98.31 175 ALA A C 1
ATOM 1337 O O . ALA A 1 175 ? -2.289 -1.659 4.405 1.00 98.31 175 ALA A O 1
ATOM 1338 N N . LEU A 1 176 ? -3.028 -2.223 2.344 1.00 98.75 176 LEU A N 1
ATOM 1339 C CA . LEU A 1 176 ? -1.742 -2.114 1.665 1.00 98.75 176 LEU A CA 1
ATOM 1340 C C . LEU A 1 176 ? -1.799 -1.091 0.524 1.00 98.75 176 LEU A C 1
ATOM 1342 O O . LEU A 1 176 ? -2.725 -1.076 -0.281 1.00 98.75 176 LEU A O 1
ATOM 1346 N N . LEU A 1 177 ? -0.755 -0.282 0.411 1.00 98.81 177 LEU A N 1
ATOM 1347 C CA . LEU A 1 177 ? -0.482 0.626 -0.697 1.00 98.81 177 LEU A CA 1
ATOM 1348 C C . LEU A 1 177 ? 0.808 0.162 -1.366 1.00 98.81 177 LEU A C 1
ATOM 1350 O O . LEU A 1 177 ? 1.766 -0.186 -0.680 1.00 98.81 177 LEU A O 1
ATOM 1354 N N . GLY A 1 178 ? 0.875 0.184 -2.692 1.00 98.75 178 GLY A N 1
ATOM 1355 C CA . GLY A 1 178 ? 2.101 -0.160 -3.408 1.00 98.75 178 GLY A CA 1
ATOM 1356 C C . GLY A 1 178 ? 2.307 0.695 -4.647 1.00 98.75 178 GLY A C 1
ATOM 1357 O O . GLY A 1 178 ? 1.357 0.925 -5.387 1.00 98.75 178 GLY A O 1
ATOM 1358 N N . PHE A 1 179 ? 3.540 1.142 -4.890 1.00 98.75 179 PHE A N 1
ATOM 1359 C CA . PHE A 1 179 ? 3.925 1.826 -6.130 1.00 98.75 179 PHE A CA 1
ATOM 1360 C C . PHE A 1 179 ? 4.834 0.954 -6.996 1.00 98.75 179 PHE A C 1
ATOM 1362 O O . PHE A 1 179 ? 5.810 0.400 -6.497 1.00 98.75 179 PHE A O 1
ATOM 1369 N N . SER A 1 180 ? 4.553 0.869 -8.300 1.00 98.00 180 SER A N 1
ATOM 1370 C CA . SER A 1 180 ? 5.363 0.162 -9.297 1.00 98.00 180 SER A CA 1
ATOM 1371 C C . SER A 1 180 ? 5.605 -1.299 -8.890 1.00 98.00 180 SER A C 1
ATOM 1373 O O . SER A 1 180 ? 4.652 -2.064 -8.744 1.00 98.00 180 SER A O 1
ATOM 1375 N N . GLN A 1 181 ? 6.847 -1.713 -8.626 1.00 98.31 181 GLN A N 1
ATOM 1376 C CA . GLN A 1 181 ? 7.133 -3.037 -8.062 1.00 98.31 181 GLN A CA 1
ATOM 1377 C C . GLN A 1 181 ? 6.376 -3.304 -6.751 1.00 98.31 181 GLN A C 1
ATOM 1379 O O . GLN A 1 181 ? 5.834 -4.393 -6.581 1.00 98.31 181 GLN A O 1
ATOM 1384 N N . GLY A 1 182 ? 6.261 -2.314 -5.866 1.00 98.81 182 GLY A N 1
ATOM 1385 C CA . GLY A 1 182 ? 5.464 -2.417 -4.649 1.00 98.81 182 GLY A CA 1
ATOM 1386 C C . GLY A 1 182 ? 3.992 -2.725 -4.928 1.00 98.81 182 GLY A C 1
ATOM 1387 O O . GLY A 1 182 ? 3.397 -3.483 -4.177 1.00 98.81 182 GLY A O 1
ATOM 1388 N N . ALA A 1 183 ? 3.405 -2.235 -6.028 1.00 98.81 183 ALA A N 1
ATOM 1389 C CA . ALA A 1 183 ? 2.024 -2.563 -6.407 1.00 98.81 183 ALA A CA 1
ATOM 1390 C C . ALA A 1 183 ? 1.863 -4.052 -6.770 1.00 98.81 183 ALA A C 1
ATOM 1392 O O . ALA A 1 183 ? 0.890 -4.704 -6.383 1.00 98.81 183 ALA A O 1
ATOM 1393 N N . ASN A 1 184 ? 2.854 -4.612 -7.466 1.00 98.69 184 ASN A N 1
ATOM 1394 C CA . ASN A 1 184 ? 2.882 -6.033 -7.810 1.00 98.69 184 ASN A CA 1
ATOM 1395 C C . ASN A 1 184 ? 2.949 -6.895 -6.536 1.00 98.69 184 ASN A C 1
ATOM 1397 O O . ASN A 1 184 ? 2.149 -7.811 -6.362 1.00 98.69 184 ASN A O 1
ATOM 1401 N N . PHE A 1 185 ? 3.856 -6.560 -5.611 1.00 98.75 185 PHE A N 1
ATOM 1402 C CA . PHE A 1 185 ? 3.992 -7.274 -4.337 1.00 98.75 185 PHE A CA 1
ATOM 1403 C C . PHE A 1 185 ? 2.778 -7.097 -3.429 1.00 98.75 185 PHE A C 1
ATOM 1405 O O . PHE A 1 185 ? 2.313 -8.081 -2.866 1.00 98.75 185 PHE A O 1
ATOM 1412 N N . THR A 1 186 ? 2.193 -5.901 -3.356 1.00 98.81 186 THR A N 1
ATOM 1413 C CA . THR A 1 186 ? 0.924 -5.676 -2.654 1.00 98.81 186 THR A CA 1
ATOM 1414 C C . THR A 1 186 ? -0.176 -6.607 -3.167 1.00 98.81 186 THR A C 1
ATOM 1416 O O . THR A 1 186 ? -0.912 -7.178 -2.368 1.00 98.81 186 THR A O 1
ATOM 1419 N N . THR A 1 187 ? -0.258 -6.820 -4.483 1.00 98.62 187 THR A N 1
ATOM 1420 C CA . THR A 1 187 ? -1.257 -7.725 -5.074 1.00 98.62 187 THR A CA 1
ATOM 1421 C C . THR A 1 187 ? -1.002 -9.184 -4.697 1.00 98.62 187 THR A C 1
ATOM 1423 O O . THR A 1 187 ? -1.928 -9.888 -4.300 1.00 98.62 187 THR A O 1
ATOM 1426 N N . MET A 1 188 ? 0.254 -9.638 -4.756 1.00 98.44 188 MET A N 1
ATOM 1427 C CA . MET A 1 188 ? 0.629 -11.001 -4.348 1.00 98.44 188 MET A CA 1
ATOM 1428 C C . MET A 1 188 ? 0.384 -11.249 -2.852 1.00 98.44 188 MET A C 1
ATOM 1430 O O . MET A 1 188 ? -0.126 -12.305 -2.478 1.00 98.44 188 MET A O 1
ATOM 1434 N N . LEU A 1 189 ? 0.696 -10.271 -1.997 1.00 97.94 189 LEU A N 1
ATOM 1435 C CA . LEU A 1 189 ? 0.430 -10.341 -0.559 1.00 97.94 189 LEU A CA 1
ATOM 1436 C C . LEU A 1 189 ? -1.073 -10.379 -0.271 1.00 97.94 189 LEU A C 1
ATOM 1438 O O . LEU A 1 189 ? -1.512 -11.196 0.535 1.00 97.94 189 LEU A O 1
ATOM 1442 N N . ALA A 1 190 ? -1.866 -9.553 -0.959 1.00 97.88 190 ALA A N 1
ATOM 1443 C CA . ALA A 1 190 ? -3.318 -9.557 -0.811 1.00 97.88 190 ALA A CA 1
ATOM 1444 C C . ALA A 1 190 ? -3.943 -10.890 -1.223 1.00 97.88 190 ALA A C 1
ATOM 1446 O O . ALA A 1 190 ? -4.771 -11.422 -0.488 1.00 97.88 190 ALA A O 1
ATOM 1447 N N . ALA A 1 191 ? -3.478 -11.480 -2.327 1.00 97.44 191 ALA A N 1
ATOM 1448 C CA . ALA A 1 191 ? -3.919 -12.804 -2.746 1.00 97.44 191 ALA A CA 1
ATOM 1449 C C . ALA A 1 191 ? -3.630 -13.875 -1.685 1.00 97.44 191 ALA A C 1
ATOM 1451 O O . ALA A 1 191 ? -4.518 -14.651 -1.335 1.00 97.44 191 ALA A O 1
ATOM 1452 N N . ARG A 1 192 ? -2.412 -13.907 -1.123 1.00 95.56 192 ARG A N 1
ATOM 1453 C CA . ARG A 1 192 ? -2.068 -14.869 -0.059 1.00 95.56 192 ARG A CA 1
ATOM 1454 C C . ARG A 1 192 ? -2.914 -14.664 1.192 1.00 95.56 192 ARG A C 1
ATOM 1456 O O . ARG A 1 192 ? -3.376 -15.647 1.763 1.00 95.56 192 ARG A O 1
ATOM 1463 N N . ALA A 1 193 ? -3.105 -13.417 1.611 1.00 95.44 193 ALA A N 1
ATOM 1464 C CA . ALA A 1 193 ? -3.872 -13.080 2.803 1.00 95.44 193 ALA A CA 1
ATOM 1465 C C . ALA A 1 193 ? -5.346 -13.500 2.654 1.00 95.44 193 ALA A C 1
ATOM 1467 O O . ALA A 1 193 ? -5.868 -14.241 3.483 1.00 95.44 193 ALA A O 1
ATOM 1468 N N . GLU A 1 194 ? -5.984 -13.152 1.532 1.00 95.19 194 GLU A N 1
ATOM 1469 C CA . GLU A 1 194 ? -7.366 -13.549 1.237 1.00 95.19 194 GLU A CA 1
ATOM 1470 C C . GLU A 1 194 ? -7.535 -15.072 1.195 1.00 95.19 194 GLU A C 1
ATOM 1472 O O . GLU A 1 194 ? -8.470 -15.615 1.779 1.00 95.19 194 GLU A O 1
ATOM 1477 N N . ARG A 1 195 ? -6.603 -15.787 0.558 1.00 93.44 195 ARG A N 1
ATOM 1478 C CA . ARG A 1 195 ? -6.667 -17.253 0.433 1.00 93.44 195 ARG A CA 1
ATOM 1479 C C . ARG A 1 195 ? -6.400 -17.985 1.748 1.00 93.44 195 ARG A C 1
ATOM 1481 O O . ARG A 1 195 ? -6.785 -19.141 1.879 1.00 93.44 195 ARG A O 1
ATOM 1488 N N . ARG A 1 196 ? -5.791 -17.314 2.728 1.00 93.31 196 ARG A N 1
ATOM 1489 C CA . ARG A 1 196 ? -5.667 -17.796 4.113 1.00 93.31 196 ARG A CA 1
ATOM 1490 C C . ARG A 1 196 ? -6.884 -17.451 4.981 1.00 93.31 196 ARG A C 1
ATOM 1492 O O . ARG A 1 196 ? -6.911 -17.842 6.140 1.00 93.31 196 ARG A O 1
ATOM 1499 N N . GLY A 1 197 ? -7.886 -16.751 4.441 1.00 93.25 197 GLY A N 1
ATOM 1500 C CA . GLY A 1 197 ? -9.051 -16.286 5.200 1.00 93.25 197 GLY A CA 1
ATOM 1501 C C . GLY A 1 197 ? -8.800 -15.004 5.999 1.00 93.25 197 GLY A C 1
ATOM 1502 O O . GLY A 1 197 ? -9.614 -14.640 6.842 1.00 93.25 197 GLY A O 1
ATOM 1503 N N . GLU A 1 198 ? -7.702 -14.300 5.720 1.00 94.25 198 GLU A N 1
ATOM 1504 C CA . GLU A 1 198 ? -7.274 -13.081 6.413 1.00 94.25 198 GLU A CA 1
ATOM 1505 C C . GLU A 1 198 ? -7.147 -11.901 5.425 1.00 94.25 198 GLU A C 1
ATOM 1507 O O . GLU A 1 198 ? -6.075 -11.303 5.317 1.00 94.25 198 GLU A O 1
ATOM 1512 N N . PRO A 1 199 ? -8.185 -11.564 4.633 1.00 96.12 199 PRO A N 1
ATOM 1513 C CA . PRO A 1 199 ? -8.067 -10.526 3.615 1.00 96.12 199 PRO A CA 1
ATOM 1514 C C . PRO A 1 199 ? -7.762 -9.155 4.231 1.00 96.12 199 PRO A C 1
ATOM 1516 O O . PRO A 1 199 ? -8.304 -8.776 5.274 1.00 96.12 199 PRO A O 1
ATOM 1519 N N . TYR A 1 200 ? -6.941 -8.368 3.533 1.00 97.06 200 TYR A N 1
ATOM 1520 C CA . TYR A 1 200 ? -6.827 -6.940 3.823 1.00 97.06 200 TYR A CA 1
ATOM 1521 C C . TYR A 1 200 ? -8.163 -6.244 3.555 1.00 97.06 200 TYR A C 1
ATOM 1523 O O . TYR A 1 200 ? -8.945 -6.662 2.704 1.00 97.06 200 TYR A O 1
ATOM 1531 N N . ALA A 1 201 ? -8.412 -5.130 4.242 1.00 96.81 201 ALA A N 1
ATOM 1532 C CA . ALA A 1 201 ? -9.643 -4.371 4.048 1.00 96.81 201 ALA A CA 1
ATOM 1533 C C . ALA A 1 201 ? -9.726 -3.726 2.656 1.00 96.81 201 ALA A C 1
ATOM 1535 O O . ALA A 1 201 ? -10.817 -3.572 2.112 1.00 96.81 201 ALA A O 1
ATOM 1536 N N . CYS A 1 202 ? -8.579 -3.333 2.095 1.00 98.56 202 CYS A N 1
ATOM 1537 C CA . CYS A 1 202 ? -8.433 -2.915 0.705 1.00 98.56 202 CYS A CA 1
ATOM 1538 C C . CYS A 1 202 ? -6.953 -2.859 0.290 1.00 98.56 202 CYS A C 1
ATOM 1540 O O . CYS A 1 202 ? -6.047 -2.916 1.133 1.00 98.56 202 CYS A O 1
ATOM 1542 N N . VAL A 1 203 ? -6.720 -2.687 -1.012 1.00 98.81 203 VAL A N 1
ATOM 1543 C CA . VAL A 1 203 ? -5.417 -2.342 -1.586 1.00 98.81 203 VAL A CA 1
ATOM 1544 C C . VAL A 1 203 ? -5.493 -1.112 -2.488 1.00 98.81 203 VAL A C 1
ATOM 1546 O O . VAL A 1 203 ? -6.492 -0.888 -3.169 1.00 98.81 203 VAL A O 1
ATOM 1549 N N . VAL A 1 204 ? -4.413 -0.328 -2.524 1.00 98.88 204 VAL A N 1
ATOM 1550 C CA . VAL A 1 204 ? -4.240 0.785 -3.469 1.00 98.88 204 VAL A CA 1
ATOM 1551 C C . VAL A 1 204 ? -2.942 0.601 -4.257 1.00 98.88 204 VAL A C 1
ATOM 1553 O O . VAL A 1 204 ? -1.856 0.496 -3.684 1.00 98.88 204 VAL A O 1
ATOM 1556 N N . LEU A 1 205 ? -3.052 0.550 -5.580 1.00 98.88 205 LEU A N 1
ATOM 1557 C CA . LEU A 1 205 ? -2.004 0.091 -6.487 1.00 98.88 205 LEU A CA 1
ATOM 1558 C C . LEU A 1 205 ? -1.650 1.191 -7.489 1.00 98.88 205 LEU A C 1
ATOM 1560 O O . LEU A 1 205 ? -2.405 1.472 -8.414 1.00 98.88 205 LEU A O 1
ATOM 1564 N N . PHE A 1 206 ? -0.483 1.804 -7.333 1.00 98.81 206 PHE A N 1
ATOM 1565 C CA . PHE A 1 206 ? -0.009 2.862 -8.218 1.00 98.81 206 PHE A CA 1
ATOM 1566 C C . PHE A 1 206 ? 0.913 2.290 -9.294 1.00 98.81 206 PHE A C 1
ATOM 1568 O O . PHE A 1 206 ? 1.958 1.730 -8.962 1.00 98.81 206 PHE A O 1
ATOM 1575 N N . CYS A 1 207 ? 0.570 2.478 -10.571 1.00 98.31 207 CYS A N 1
ATOM 1576 C CA . CYS A 1 207 ? 1.428 2.149 -11.719 1.00 98.31 207 CYS A CA 1
ATOM 1577 C C . CYS A 1 207 ? 1.989 0.712 -11.683 1.00 98.31 207 CYS A C 1
ATOM 1579 O O . CYS A 1 207 ? 3.183 0.496 -11.892 1.00 98.31 207 CYS A O 1
ATOM 1581 N N . GLY A 1 208 ? 1.149 -0.272 -11.353 1.00 97.94 208 GLY A N 1
ATOM 1582 C CA . GLY A 1 208 ? 1.541 -1.683 -11.341 1.00 97.94 208 GLY A CA 1
ATOM 1583 C C . GLY A 1 208 ? 1.791 -2.246 -12.745 1.00 97.94 208 GLY A C 1
ATOM 1584 O O . GLY A 1 208 ? 1.283 -1.725 -13.733 1.00 97.94 208 GLY A O 1
ATOM 1585 N N . ALA A 1 209 ? 2.603 -3.299 -12.849 1.00 97.50 209 ALA A N 1
ATOM 1586 C CA . ALA A 1 209 ? 3.018 -3.868 -14.132 1.00 97.50 209 ALA A CA 1
ATOM 1587 C C . ALA A 1 209 ? 2.110 -5.014 -14.585 1.00 97.50 209 ALA A C 1
ATOM 1589 O O . ALA A 1 209 ? 1.499 -5.690 -13.760 1.00 97.50 209 ALA A O 1
ATOM 1590 N N . ARG A 1 210 ? 2.092 -5.301 -15.897 1.00 97.81 210 ARG A N 1
ATOM 1591 C CA . ARG A 1 210 ? 1.365 -6.466 -16.433 1.00 97.81 210 ARG A CA 1
ATOM 1592 C C . ARG A 1 210 ? 1.785 -7.737 -15.671 1.00 97.81 210 ARG A C 1
ATOM 1594 O O . ARG A 1 210 ? 2.992 -7.994 -15.581 1.00 97.81 210 ARG A O 1
ATOM 1601 N N . PRO A 1 211 ? 0.838 -8.518 -15.118 1.00 96.56 211 PRO A N 1
ATOM 1602 C CA . PRO A 1 211 ? 1.131 -9.490 -14.069 1.00 96.56 211 PRO A CA 1
ATOM 1603 C C . PRO A 1 211 ? 1.610 -10.840 -14.626 1.00 96.56 211 PRO A C 1
ATOM 1605 O O . PRO A 1 211 ? 0.947 -11.862 -14.476 1.00 96.56 211 PRO A O 1
ATOM 1608 N N . GLY A 1 212 ? 2.782 -10.873 -15.269 1.00 96.19 212 GLY A N 1
ATOM 1609 C CA . GLY A 1 212 ? 3.433 -12.135 -15.659 1.00 96.19 212 GLY A CA 1
ATOM 1610 C C . GLY A 1 212 ? 3.724 -13.023 -14.441 1.00 96.19 212 GLY A C 1
ATOM 1611 O O . GLY A 1 212 ? 3.544 -14.239 -14.487 1.00 96.19 212 GLY A O 1
ATOM 1612 N N . TRP A 1 213 ? 4.054 -12.390 -13.311 1.00 95.62 213 TRP A N 1
ATOM 1613 C CA . TRP A 1 213 ? 4.274 -13.011 -12.010 1.00 95.62 213 TRP A CA 1
ATOM 1614 C C . TRP A 1 213 ? 3.059 -13.787 -11.501 1.00 95.62 213 TRP A C 1
ATOM 1616 O O . TRP A 1 213 ? 3.246 -14.744 -10.762 1.00 95.62 213 TRP A O 1
ATOM 1626 N N . ALA A 1 214 ? 1.830 -13.472 -11.931 1.00 93.88 214 ALA A N 1
ATOM 1627 C CA . ALA A 1 214 ? 0.644 -14.206 -11.488 1.00 93.88 214 ALA A CA 1
ATOM 1628 C C . ALA A 1 214 ? 0.694 -15.692 -11.886 1.00 93.88 214 ALA A C 1
ATOM 1630 O O . ALA A 1 214 ? 0.219 -16.534 -11.134 1.00 93.88 214 ALA A O 1
ATOM 1631 N N . LYS A 1 215 ? 1.329 -16.027 -13.022 1.00 91.19 215 LYS A N 1
ATOM 1632 C CA . LYS A 1 215 ? 1.536 -17.420 -13.460 1.00 91.19 215 LYS A CA 1
ATOM 1633 C C . LYS A 1 215 ? 2.641 -18.150 -12.690 1.00 91.19 215 LYS A C 1
ATOM 1635 O O . LYS A 1 215 ? 2.701 -19.371 -12.745 1.00 91.19 215 LYS A O 1
ATOM 1640 N N . GLN A 1 216 ? 3.542 -17.409 -12.044 1.00 92.31 216 GLN A N 1
ATOM 1641 C CA . GLN A 1 216 ? 4.624 -17.977 -11.236 1.00 92.31 216 GLN A CA 1
ATOM 1642 C C . GLN A 1 216 ? 4.157 -18.319 -9.814 1.00 92.31 216 GLN A C 1
ATOM 1644 O O . GLN A 1 216 ? 4.839 -19.049 -9.106 1.00 92.31 216 GLN A O 1
ATOM 1649 N N . MET A 1 217 ? 3.015 -17.773 -9.399 1.00 88.56 217 MET A N 1
ATOM 1650 C CA . MET A 1 217 ? 2.403 -18.030 -8.104 1.00 88.56 217 MET A CA 1
ATOM 1651 C C . MET A 1 217 ? 1.610 -19.352 -8.129 1.00 88.56 217 MET A C 1
ATOM 1653 O O . MET A 1 217 ? 1.161 -19.766 -9.201 1.00 88.56 217 MET A O 1
ATOM 1657 N N . PRO A 1 218 ? 1.370 -20.003 -6.971 1.00 82.56 218 PRO A N 1
ATOM 1658 C CA . PRO A 1 218 ? 0.488 -21.168 -6.889 1.00 82.56 218 PRO A CA 1
ATOM 1659 C C . PRO A 1 218 ? -0.856 -20.926 -7.591 1.00 82.56 218 PRO A C 1
ATOM 1661 O O . PRO A 1 218 ? -1.489 -19.893 -7.357 1.00 82.56 218 PRO A O 1
ATOM 1664 N N . SER A 1 219 ? -1.294 -21.878 -8.424 1.00 68.94 219 SER A N 1
ATOM 1665 C CA . SER A 1 219 ? -2.390 -21.672 -9.390 1.00 68.94 219 SER A CA 1
ATOM 1666 C C . SER A 1 219 ? -3.676 -21.137 -8.744 1.00 68.94 219 SER A C 1
ATOM 1668 O O . SER A 1 219 ? -4.267 -20.176 -9.233 1.00 68.94 219 SER A O 1
ATOM 1670 N N . LEU A 1 220 ? -4.022 -21.647 -7.558 1.00 68.56 220 LEU A N 1
ATOM 1671 C CA . LEU A 1 220 ? -5.221 -21.270 -6.800 1.00 68.56 220 LEU A CA 1
ATOM 1672 C C . LEU A 1 220 ? -5.275 -19.787 -6.376 1.00 68.56 220 LEU A C 1
ATOM 1674 O O . LEU A 1 220 ? -6.346 -19.284 -6.022 1.00 68.56 220 LEU A O 1
ATOM 1678 N N . LEU A 1 221 ? -4.148 -19.063 -6.361 1.00 80.50 221 LEU A N 1
ATOM 1679 C CA . LEU A 1 221 ? -4.131 -17.677 -5.878 1.00 80.50 221 LEU A CA 1
ATOM 1680 C C . LEU A 1 221 ? -4.904 -16.730 -6.805 1.00 80.50 221 LEU A C 1
ATOM 1682 O O . LEU A 1 221 ? -5.616 -15.861 -6.308 1.00 80.50 221 LEU A O 1
ATOM 1686 N N . PHE A 1 222 ? -4.832 -16.936 -8.122 1.00 87.62 222 PHE A N 1
ATOM 1687 C CA . PHE A 1 222 ? -5.456 -16.058 -9.125 1.00 87.62 222 PHE A CA 1
ATOM 1688 C C . PHE A 1 222 ? -6.440 -16.779 -10.058 1.00 87.62 222 PHE A C 1
ATOM 1690 O O . PHE A 1 222 ? -6.900 -16.191 -11.032 1.00 87.62 222 PHE A O 1
ATOM 1697 N N . GLU A 1 223 ? -6.790 -18.033 -9.759 1.00 85.50 223 GLU A N 1
ATOM 1698 C CA . GLU A 1 223 ? -7.850 -18.770 -10.467 1.00 85.50 223 GLU A CA 1
ATOM 1699 C C . GLU A 1 223 ? -9.221 -18.091 -10.347 1.00 85.50 223 GLU A C 1
ATOM 1701 O O . GLU A 1 223 ? -10.015 -18.113 -11.285 1.00 85.50 223 GLU A O 1
ATOM 1706 N N . THR A 1 224 ? -9.488 -17.456 -9.204 1.00 90.56 224 THR A N 1
ATOM 1707 C CA . THR A 1 224 ? -10.673 -16.621 -8.987 1.00 90.56 224 THR A CA 1
ATOM 1708 C C . THR A 1 224 ? -10.253 -15.176 -8.720 1.00 90.56 224 THR A C 1
ATOM 1710 O O . THR A 1 224 ? -9.249 -14.959 -8.031 1.00 90.56 224 THR A O 1
ATOM 1713 N N . PRO A 1 225 ? -10.991 -14.175 -9.241 1.00 96.25 225 PRO A N 1
ATOM 1714 C CA . PRO A 1 225 ? -10.720 -12.779 -8.926 1.00 96.25 225 PRO A CA 1
ATOM 1715 C C . PRO A 1 225 ? -10.761 -12.528 -7.417 1.00 96.25 225 PRO A C 1
ATOM 1717 O O . PRO A 1 225 ? -11.612 -13.071 -6.712 1.00 96.25 225 PRO A O 1
ATOM 1720 N N . LEU A 1 226 ? -9.846 -11.696 -6.926 1.00 97.12 226 LEU A N 1
ATOM 1721 C CA . LEU A 1 226 ? -9.764 -11.327 -5.518 1.00 97.12 226 LEU A CA 1
ATOM 1722 C C . LEU A 1 226 ? -10.994 -10.518 -5.100 1.00 97.12 226 LEU A C 1
ATOM 1724 O O . LEU A 1 226 ? -11.367 -9.549 -5.769 1.00 97.12 226 LEU A O 1
ATOM 1728 N N . ALA A 1 227 ? -11.602 -10.900 -3.978 1.00 97.38 227 ALA A N 1
ATOM 1729 C CA . ALA A 1 227 ? -12.716 -10.169 -3.375 1.00 97.38 227 ALA A CA 1
ATOM 1730 C C . ALA A 1 227 ? -12.249 -8.901 -2.637 1.00 97.38 227 ALA A C 1
ATOM 1732 O O . ALA A 1 227 ? -13.034 -7.973 -2.444 1.00 97.38 227 ALA A O 1
ATOM 1733 N N . THR A 1 228 ? -10.974 -8.856 -2.240 1.00 97.94 228 THR A N 1
ATOM 1734 C CA . THR A 1 228 ? -10.319 -7.702 -1.618 1.00 97.94 228 THR A CA 1
ATOM 1735 C C . THR A 1 228 ? -10.546 -6.442 -2.468 1.00 97.94 228 THR A C 1
ATOM 1737 O O . THR A 1 228 ? -10.116 -6.411 -3.625 1.00 97.94 228 THR A O 1
ATOM 1740 N N . PRO A 1 229 ? -11.176 -5.381 -1.924 1.00 98.62 229 PRO A N 1
ATOM 1741 C CA . PRO A 1 229 ? -11.390 -4.135 -2.654 1.00 98.62 229 PRO A CA 1
ATOM 1742 C C . PRO A 1 229 ? -10.073 -3.530 -3.138 1.00 98.62 229 PRO A C 1
ATOM 1744 O O . PRO A 1 229 ? -9.128 -3.387 -2.359 1.00 98.62 229 PRO A O 1
ATOM 1747 N N . ALA A 1 230 ? -10.017 -3.130 -4.408 1.00 98.75 230 ALA A N 1
ATOM 1748 C CA . ALA A 1 230 ? -8.808 -2.589 -5.015 1.00 98.75 230 ALA A CA 1
ATOM 1749 C C . ALA A 1 230 ? -9.073 -1.272 -5.738 1.00 98.75 230 ALA A C 1
ATOM 1751 O O . ALA A 1 230 ? -9.988 -1.175 -6.555 1.00 98.75 230 ALA A O 1
ATOM 1752 N N . LEU A 1 231 ? -8.218 -0.285 -5.479 1.00 98.88 231 LEU A N 1
ATOM 1753 C CA . LEU A 1 231 ? -8.115 0.930 -6.276 1.00 98.88 231 LEU A CA 1
ATOM 1754 C C . LEU A 1 231 ? -6.777 0.929 -7.004 1.00 98.88 231 LEU A C 1
ATOM 1756 O O . LEU A 1 231 ? -5.721 0.807 -6.388 1.00 98.88 231 LEU A O 1
ATOM 1760 N N . LEU A 1 232 ? -6.810 1.091 -8.317 1.00 98.81 232 LEU A N 1
ATOM 1761 C CA . LEU A 1 232 ? -5.636 1.166 -9.168 1.00 98.81 232 LEU A CA 1
ATOM 1762 C C . LEU A 1 232 ? -5.504 2.581 -9.719 1.00 98.81 232 LEU A C 1
ATOM 1764 O O . LEU A 1 232 ? -6.490 3.195 -10.116 1.00 98.81 232 LEU A O 1
ATOM 1768 N N . VAL A 1 233 ? -4.280 3.096 -9.757 1.00 98.62 233 VAL A N 1
ATOM 1769 C CA . VAL A 1 233 ? -3.955 4.389 -10.360 1.00 98.62 233 VAL A CA 1
ATOM 1770 C C . VAL A 1 233 ? -3.054 4.142 -11.559 1.00 98.62 233 VAL A C 1
ATOM 1772 O O . VAL A 1 233 ? -1.942 3.627 -11.408 1.00 98.62 233 VAL A O 1
ATOM 1775 N N . ALA A 1 234 ? -3.542 4.502 -12.744 1.00 98.25 234 ALA A N 1
ATOM 1776 C CA . ALA A 1 234 ? -2.817 4.390 -14.000 1.00 98.25 234 ALA A CA 1
ATOM 1777 C C . ALA A 1 234 ? -2.336 5.756 -14.502 1.00 98.25 234 ALA A C 1
ATOM 1779 O O . ALA A 1 234 ? -3.088 6.728 -14.579 1.00 98.25 234 ALA A O 1
ATOM 1780 N N . ALA A 1 235 ? -1.074 5.801 -14.897 1.00 97.31 235 ALA A N 1
ATOM 1781 C CA . ALA A 1 235 ? -0.446 6.938 -15.541 1.00 97.31 235 ALA A CA 1
ATOM 1782 C C . ALA A 1 235 ? -0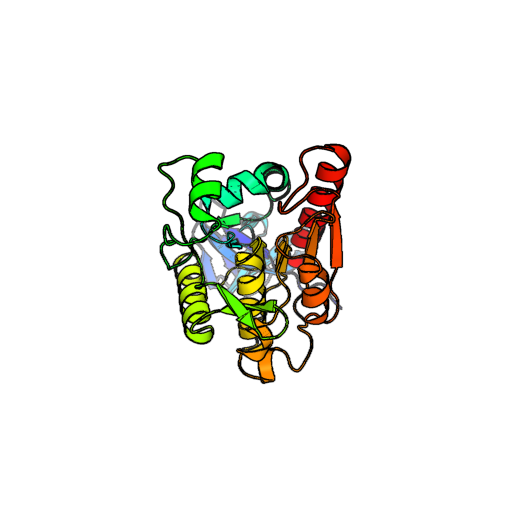.557 6.757 -17.069 1.00 97.31 235 ALA A C 1
ATOM 1784 O O . ALA A 1 235 ? -0.122 5.740 -17.605 1.00 97.31 235 ALA A O 1
ATOM 1785 N N . LYS A 1 236 ? -1.210 7.686 -17.779 1.00 96.06 236 LYS A N 1
ATOM 1786 C CA . LYS A 1 236 ? -1.536 7.515 -19.211 1.00 96.06 236 LYS A CA 1
ATOM 1787 C C . LYS A 1 236 ? -0.303 7.524 -20.113 1.00 96.06 236 LYS A C 1
ATOM 1789 O O . LYS A 1 236 ? -0.288 6.814 -21.111 1.00 96.06 236 LYS A O 1
ATOM 1794 N N . GLU A 1 237 ? 0.721 8.293 -19.758 1.00 96.56 237 GLU A N 1
ATOM 1795 C CA . GLU A 1 237 ? 1.986 8.374 -20.503 1.00 96.56 237 GLU A CA 1
ATOM 1796 C C . GLU A 1 237 ? 3.059 7.431 -19.927 1.00 96.56 237 GLU A C 1
ATOM 1798 O O . GLU A 1 237 ? 4.261 7.618 -20.123 1.00 96.56 237 GLU A O 1
ATOM 1803 N N . ASP A 1 238 ? 2.649 6.418 -19.161 1.00 96.31 238 ASP A N 1
ATOM 1804 C CA . ASP A 1 238 ? 3.559 5.482 -18.514 1.00 96.31 238 ASP A CA 1
ATOM 1805 C C . ASP A 1 238 ? 4.138 4.464 -19.495 1.00 96.31 238 ASP A C 1
ATOM 1807 O O . ASP A 1 238 ? 3.549 3.427 -19.802 1.00 96.31 238 ASP A O 1
ATOM 1811 N N . THR A 1 239 ? 5.354 4.737 -19.951 1.00 93.94 239 THR A N 1
ATOM 1812 C CA . THR A 1 239 ? 6.105 3.843 -20.836 1.00 93.94 239 THR A CA 1
ATOM 1813 C C . THR A 1 239 ? 6.833 2.718 -20.092 1.00 93.94 239 THR A C 1
ATOM 1815 O O . THR A 1 239 ? 7.400 1.838 -20.737 1.00 93.94 239 THR A O 1
ATOM 1818 N N . VAL A 1 240 ? 6.826 2.712 -18.752 1.00 92.94 240 VAL A N 1
ATOM 1819 C CA . VAL A 1 240 ? 7.516 1.703 -17.929 1.00 92.94 240 VAL A CA 1
ATOM 1820 C C . VAL A 1 240 ? 6.630 0.483 -17.709 1.00 92.94 240 VAL A C 1
ATOM 1822 O O . VAL A 1 240 ? 7.114 -0.649 -17.786 1.00 92.94 240 VAL A O 1
ATOM 1825 N N . VAL A 1 241 ? 5.344 0.698 -17.417 1.00 93.94 241 VAL A N 1
ATOM 1826 C CA . VAL A 1 241 ? 4.390 -0.396 -17.169 1.00 93.94 241 VAL A CA 1
ATOM 1827 C C . VAL A 1 241 ? 3.262 -0.493 -18.191 1.00 93.94 241 VAL A C 1
ATOM 1829 O O . VAL A 1 241 ? 2.598 -1.534 -18.231 1.00 93.94 241 VAL A O 1
ATOM 1832 N N . GLY A 1 242 ? 3.069 0.526 -19.037 1.00 93.94 242 GLY A N 1
ATOM 1833 C CA . GLY A 1 242 ? 2.024 0.551 -20.062 1.00 93.94 242 GLY A CA 1
ATOM 1834 C C . GLY A 1 242 ? 0.650 0.231 -19.476 1.00 93.94 242 GLY A C 1
ATOM 1835 O O . GLY A 1 242 ? 0.280 0.732 -18.416 1.00 93.94 242 GLY A O 1
ATOM 1836 N N . ASP A 1 243 ? -0.073 -0.700 -20.105 1.00 96.19 243 ASP A N 1
ATOM 1837 C CA . ASP A 1 243 ? -1.406 -1.122 -19.641 1.00 96.19 243 ASP A CA 1
ATOM 1838 C C . ASP A 1 243 ? -1.399 -1.992 -18.372 1.00 96.19 243 ASP A C 1
ATOM 1840 O O . ASP A 1 243 ? -2.414 -2.593 -18.021 1.00 96.19 243 ASP A O 1
ATOM 1844 N N . GLY A 1 244 ? -0.259 -2.103 -17.686 1.00 97.44 244 GLY A N 1
ATOM 1845 C CA . GLY A 1 244 ? -0.094 -2.900 -16.475 1.00 97.44 244 GLY A CA 1
ATOM 1846 C C . GLY A 1 244 ? -1.210 -2.724 -15.443 1.00 97.44 244 GLY A C 1
ATOM 1847 O O . GLY A 1 244 ? -1.789 -3.738 -15.048 1.00 97.44 244 GLY A O 1
ATOM 1848 N N . PRO A 1 245 ? -1.595 -1.489 -15.062 1.00 98.00 245 PRO A N 1
ATOM 1849 C CA . PRO A 1 245 ? -2.685 -1.277 -14.115 1.00 98.00 245 PRO A CA 1
ATOM 1850 C C . PRO A 1 245 ? -4.026 -1.843 -14.606 1.00 98.00 245 PRO A C 1
ATOM 1852 O O . PRO A 1 245 ? -4.763 -2.427 -13.820 1.00 98.00 245 PRO A O 1
ATOM 1855 N N . TYR A 1 246 ? -4.339 -1.744 -15.900 1.00 98.25 246 TYR A N 1
ATOM 1856 C CA . TYR A 1 246 ? -5.590 -2.280 -16.448 1.00 98.25 246 TYR A CA 1
ATOM 1857 C C . TYR A 1 246 ? -5.591 -3.813 -16.494 1.00 98.25 246 TYR A C 1
ATOM 1859 O O . TYR A 1 246 ? -6.609 -4.438 -16.208 1.00 98.25 246 TYR A O 1
ATOM 1867 N N . GLU A 1 247 ? -4.451 -4.439 -16.801 1.00 97.81 247 GLU A N 1
ATOM 1868 C CA . GLU A 1 247 ? -4.313 -5.899 -16.733 1.00 97.81 247 GLU A CA 1
ATOM 1869 C C . GLU A 1 247 ? -4.376 -6.413 -15.289 1.00 97.81 247 GLU A C 1
ATOM 1871 O O . GLU A 1 247 ? -5.001 -7.437 -15.026 1.00 97.81 247 GLU A O 1
ATOM 1876 N N . MET A 1 248 ? -3.786 -5.686 -14.337 1.00 97.50 248 MET A N 1
ATOM 1877 C CA . MET A 1 248 ? -3.881 -6.017 -12.915 1.00 97.50 248 MET A CA 1
ATOM 1878 C C . MET A 1 248 ? -5.301 -5.872 -12.371 1.00 97.50 248 MET A C 1
ATOM 1880 O O . MET A 1 248 ? -5.694 -6.666 -11.522 1.00 97.50 248 MET A O 1
ATOM 1884 N N . ALA A 1 249 ? -6.087 -4.908 -12.860 1.00 98.31 249 ALA A N 1
ATOM 1885 C CA . ALA A 1 249 ? -7.474 -4.729 -12.433 1.00 98.31 249 ALA A CA 1
ATOM 1886 C C . ALA A 1 249 ? -8.305 -6.010 -12.636 1.00 98.31 249 ALA A C 1
ATOM 1888 O O . ALA A 1 249 ? -9.128 -6.345 -11.791 1.00 98.31 249 ALA A O 1
ATOM 1889 N N . LYS A 1 250 ? -8.025 -6.785 -13.694 1.00 97.25 250 LYS A N 1
ATOM 1890 C CA . LYS A 1 250 ? -8.709 -8.057 -13.997 1.00 97.25 250 LYS A CA 1
ATOM 1891 C C . LYS A 1 250 ? -8.493 -9.147 -12.941 1.00 97.25 250 LYS A C 1
ATOM 1893 O O . LYS A 1 250 ? -9.218 -10.135 -12.939 1.00 97.25 250 LYS A O 1
ATOM 1898 N N . LEU A 1 251 ? -7.503 -8.986 -12.058 1.00 97.50 251 LEU A N 1
ATOM 1899 C CA . LEU A 1 251 ? -7.253 -9.904 -10.944 1.00 97.50 251 LEU A CA 1
ATOM 1900 C C . LEU A 1 251 ? -8.204 -9.677 -9.762 1.00 97.50 251 LEU A C 1
ATOM 1902 O O . LEU A 1 251 ? -8.175 -10.459 -8.817 1.00 97.50 251 LEU A O 1
ATOM 1906 N N . PHE A 1 252 ? -9.029 -8.629 -9.790 1.00 98.25 252 PHE A N 1
ATOM 1907 C CA . PHE A 1 252 ? -9.956 -8.263 -8.721 1.00 98.25 252 PHE A CA 1
ATOM 1908 C C . PHE A 1 252 ? -11.402 -8.338 -9.215 1.00 98.25 252 PHE A C 1
ATOM 1910 O O . PHE A 1 252 ? -11.683 -8.063 -10.380 1.00 98.25 252 PHE A O 1
ATOM 1917 N N . ALA A 1 253 ? -12.331 -8.697 -8.329 1.00 97.81 253 ALA A N 1
ATOM 1918 C CA . ALA A 1 253 ? -13.745 -8.837 -8.675 1.00 97.81 253 ALA A CA 1
ATOM 1919 C C . ALA A 1 253 ? -14.416 -7.486 -8.989 1.00 97.81 253 ALA A C 1
ATOM 1921 O O . ALA A 1 253 ? -15.228 -7.401 -9.908 1.00 97.81 253 ALA A O 1
ATOM 1922 N N . SER A 1 254 ? -14.049 -6.435 -8.247 1.00 95.56 254 SER A N 1
ATOM 1923 C CA . SER A 1 254 ? -14.646 -5.094 -8.356 1.00 95.56 254 SER A CA 1
ATOM 1924 C C . SER A 1 254 ? -13.587 -3.985 -8.223 1.00 95.56 254 SER A C 1
ATOM 1926 O O . SER A 1 254 ? -13.589 -3.254 -7.229 1.00 95.56 254 SER A O 1
ATOM 1928 N N . PRO A 1 255 ? -12.638 -3.865 -9.171 1.00 98.31 255 PRO A N 1
ATOM 1929 C CA . PRO A 1 255 ? -11.601 -2.840 -9.121 1.00 98.31 255 PRO A CA 1
ATOM 1930 C C . PRO A 1 255 ? -12.155 -1.445 -9.447 1.00 98.31 255 PRO A C 1
ATOM 1932 O O . PRO A 1 255 ? -12.964 -1.276 -10.360 1.00 98.31 255 PRO A O 1
ATOM 1935 N N . VAL A 1 256 ? -11.631 -0.424 -8.773 1.00 98.69 256 VAL A N 1
ATOM 1936 C CA . VAL A 1 256 ? -11.741 0.980 -9.191 1.00 98.69 256 VAL A CA 1
ATOM 1937 C C . VAL A 1 256 ? -10.452 1.361 -9.906 1.00 98.69 256 VAL A C 1
ATOM 1939 O O . VAL A 1 256 ? -9.371 1.136 -9.372 1.00 98.69 256 VAL A O 1
ATOM 1942 N N . VAL A 1 257 ? -10.537 1.955 -11.097 1.00 98.62 257 VAL A N 1
ATOM 1943 C CA . VAL A 1 257 ? -9.356 2.427 -11.836 1.00 98.62 257 VAL A CA 1
ATOM 1944 C C . VAL A 1 257 ? -9.442 3.936 -12.022 1.00 98.62 257 VAL A C 1
ATOM 1946 O O . VAL A 1 257 ? -10.344 4.438 -12.689 1.00 98.62 257 VAL A O 1
ATOM 1949 N N . LEU A 1 258 ? -8.489 4.658 -11.439 1.00 98.56 258 LEU A N 1
ATOM 1950 C CA . LEU A 1 258 ? -8.292 6.092 -11.623 1.00 98.56 258 LEU A CA 1
ATOM 1951 C C . LEU A 1 258 ? -7.124 6.336 -12.579 1.00 98.56 258 LEU A C 1
ATOM 1953 O O . LEU A 1 258 ? -6.218 5.509 -12.688 1.00 98.56 258 LEU A O 1
ATOM 1957 N N . THR A 1 259 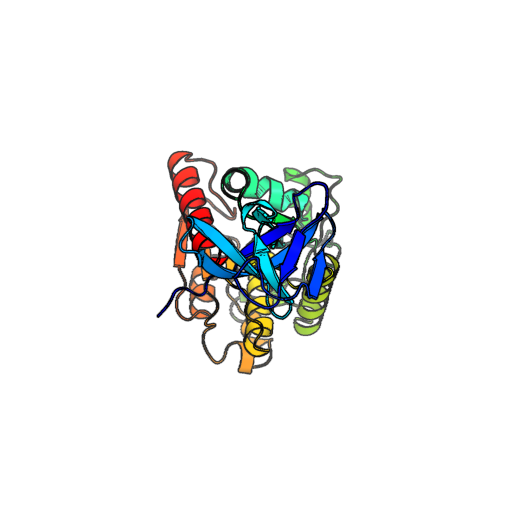? -7.125 7.479 -13.268 1.00 98.12 259 THR A N 1
ATOM 1958 C CA . THR A 1 259 ? -6.070 7.809 -14.237 1.00 98.12 259 THR A CA 1
ATOM 1959 C C . THR A 1 259 ? -5.563 9.239 -14.086 1.00 98.12 259 THR A C 1
ATOM 1961 O O . THR A 1 259 ? -6.316 10.123 -13.684 1.00 98.12 259 THR A O 1
ATOM 1964 N N . HIS A 1 260 ? -4.303 9.478 -14.450 1.00 97.69 260 HIS A N 1
ATOM 1965 C CA . HIS A 1 260 ? -3.751 10.822 -14.654 1.00 97.69 260 HIS A CA 1
ATOM 1966 C C . HIS A 1 260 ? -2.902 10.885 -15.928 1.00 97.69 260 HIS A C 1
ATOM 1968 O O . HIS A 1 260 ? -2.518 9.854 -16.473 1.00 97.69 260 HIS A O 1
ATOM 1974 N N . ALA A 1 261 ? -2.621 12.093 -16.423 1.00 96.44 261 ALA A N 1
ATOM 1975 C CA . ALA A 1 261 ? -2.011 12.285 -17.742 1.00 96.44 261 ALA A CA 1
ATOM 1976 C C . ALA A 1 261 ? -0.505 11.971 -17.802 1.00 96.44 261 ALA A C 1
ATOM 1978 O O . ALA A 1 261 ? -0.033 11.532 -18.835 1.00 96.44 261 ALA A O 1
ATOM 1979 N N . GLU A 1 262 ? 0.236 12.168 -16.709 1.00 96.00 262 GLU A N 1
ATOM 1980 C CA . GLU A 1 262 ? 1.706 12.059 -16.725 1.00 96.00 262 GLU A CA 1
ATOM 1981 C C . GLU A 1 262 ? 2.248 10.623 -16.871 1.00 96.00 262 GLU A C 1
ATOM 1983 O O . GLU A 1 262 ? 1.491 9.652 -16.845 1.00 96.00 262 GLU A O 1
ATOM 1988 N N . GLY A 1 263 ? 3.578 10.510 -17.006 1.00 95.88 263 GLY A N 1
ATOM 1989 C CA . GLY A 1 263 ? 4.323 9.247 -17.032 1.00 95.88 263 GLY A CA 1
ATOM 1990 C C . GLY A 1 263 ? 4.448 8.553 -15.668 1.00 95.88 263 GLY A C 1
ATOM 1991 O O . GLY A 1 263 ? 3.691 8.850 -14.750 1.00 95.88 263 GLY A O 1
ATOM 1992 N N . HIS A 1 264 ? 5.421 7.639 -15.531 1.00 96.31 264 HIS A N 1
ATOM 1993 C CA . HIS A 1 264 ? 5.572 6.698 -14.401 1.00 96.31 264 HIS A CA 1
ATOM 1994 C C . HIS A 1 264 ? 5.796 7.361 -13.024 1.00 96.31 264 HIS A C 1
ATOM 1996 O O . HIS A 1 264 ? 6.899 7.374 -12.469 1.00 96.31 264 HIS A O 1
ATOM 2002 N N . LYS A 1 265 ? 4.727 7.916 -12.455 1.00 95.19 265 LYS A N 1
ATOM 2003 C CA . LYS A 1 265 ? 4.651 8.572 -11.149 1.00 95.19 265 LYS A CA 1
ATOM 2004 C C . LYS A 1 265 ? 3.366 8.118 -10.461 1.00 95.19 265 LYS A C 1
ATOM 2006 O O . LYS A 1 265 ? 2.365 7.937 -11.138 1.00 95.19 265 LYS A O 1
ATOM 2011 N N . PRO A 1 266 ? 3.345 7.974 -9.128 1.00 96.62 266 PRO A N 1
ATOM 2012 C CA . PRO A 1 266 ? 2.119 7.586 -8.437 1.00 96.62 266 PRO A CA 1
ATOM 2013 C C . PRO A 1 266 ? 1.058 8.696 -8.420 1.00 96.62 266 PRO A C 1
ATOM 2015 O O . PRO A 1 266 ? -0.123 8.399 -8.277 1.00 96.62 266 PRO A O 1
ATOM 2018 N N . LEU A 1 267 ? 1.471 9.963 -8.516 1.00 97.88 267 LEU A N 1
ATOM 2019 C CA . LEU A 1 267 ? 0.599 11.134 -8.497 1.00 97.88 267 LEU A CA 1
ATOM 2020 C C . LEU A 1 267 ? 1.059 12.132 -9.573 1.00 97.88 267 LEU A C 1
ATOM 2022 O O . LEU A 1 267 ? 2.271 12.260 -9.789 1.00 97.88 267 LEU A O 1
ATOM 2026 N N . PRO A 1 268 ? 0.132 12.869 -10.212 1.00 96.75 268 PRO A N 1
ATOM 2027 C CA . PRO A 1 268 ? 0.487 13.969 -11.092 1.00 96.75 268 PRO A CA 1
ATOM 2028 C C . PRO A 1 268 ? 1.069 15.138 -10.285 1.00 96.75 268 PRO A C 1
ATOM 2030 O O . PRO A 1 268 ? 0.917 15.245 -9.072 1.00 96.75 268 PRO A O 1
ATOM 2033 N N . SER A 1 269 ? 1.756 16.030 -10.974 1.00 93.94 269 SER A N 1
ATOM 2034 C CA . SER A 1 269 ? 2.440 17.202 -10.433 1.00 93.94 269 SER A CA 1
ATOM 2035 C C . SER A 1 269 ? 2.210 18.469 -11.261 1.00 93.94 269 SER A C 1
ATOM 2037 O O . SER A 1 269 ? 2.349 19.562 -10.722 1.00 93.94 269 SER A O 1
ATOM 2039 N N . ALA A 1 270 ? 1.846 18.340 -12.541 1.00 92.94 270 ALA A N 1
ATOM 2040 C CA . ALA A 1 270 ? 1.660 19.465 -13.454 1.00 92.94 270 ALA A CA 1
ATOM 2041 C C . ALA A 1 270 ? 0.307 20.177 -13.287 1.00 92.94 270 ALA A C 1
ATOM 2043 O O . ALA A 1 270 ? 0.222 21.381 -13.507 1.00 92.94 270 ALA A O 1
ATOM 2044 N N . ASP A 1 271 ? -0.734 19.444 -12.884 1.00 95.50 271 ASP A N 1
ATOM 2045 C CA . ASP A 1 271 ? -2.097 19.954 -12.720 1.00 95.50 271 ASP A CA 1
ATOM 2046 C C . ASP A 1 271 ? -2.544 19.814 -11.249 1.00 95.50 271 ASP A C 1
ATOM 2048 O O . ASP A 1 271 ? -2.848 18.701 -10.797 1.00 95.50 271 ASP A O 1
ATOM 2052 N N . PRO A 1 272 ? -2.574 20.920 -10.478 1.00 96.12 272 PRO A N 1
ATOM 2053 C CA . PRO A 1 272 ? -2.996 20.908 -9.080 1.00 96.12 272 PRO A CA 1
ATOM 2054 C C . PRO A 1 272 ? -4.451 20.478 -8.862 1.00 96.12 272 PRO A C 1
ATOM 2056 O O . PRO A 1 272 ? -4.753 19.884 -7.824 1.00 96.12 272 PRO A O 1
ATOM 2059 N N . GLU A 1 273 ? -5.354 20.765 -9.802 1.00 97.00 273 GLU A N 1
ATOM 2060 C CA . GLU A 1 273 ? -6.766 20.397 -9.685 1.00 97.00 273 GLU A CA 1
ATOM 2061 C C . GLU A 1 273 ? -6.924 18.888 -9.870 1.00 97.00 273 GLU A C 1
ATOM 2063 O O . GLU A 1 273 ? -7.494 18.217 -9.003 1.00 97.00 273 GLU A O 1
ATOM 2068 N N . ALA A 1 274 ? -6.312 18.332 -10.921 1.00 96.56 274 ALA A N 1
ATOM 2069 C CA . ALA A 1 274 ? -6.274 16.889 -11.141 1.00 96.56 274 ALA A CA 1
ATOM 2070 C C . ALA A 1 274 ? -5.584 16.146 -9.983 1.00 96.56 274 ALA A C 1
ATOM 2072 O O . ALA A 1 274 ? -6.066 15.100 -9.539 1.00 96.56 274 ALA A O 1
ATOM 2073 N N . LEU A 1 275 ? -4.491 16.696 -9.440 1.00 98.06 275 LEU A N 1
ATOM 2074 C CA . LEU A 1 275 ? -3.820 16.158 -8.254 1.00 98.06 275 LEU A CA 1
ATOM 2075 C C . LEU A 1 275 ? -4.748 16.142 -7.034 1.00 98.06 275 LEU A C 1
ATOM 2077 O O . LEU A 1 275 ? -4.841 15.130 -6.329 1.00 98.06 275 LEU A O 1
ATOM 2081 N N . ASN A 1 276 ? -5.443 17.247 -6.765 1.00 98.12 276 ASN A N 1
ATOM 2082 C CA . ASN A 1 276 ? -6.357 17.341 -5.634 1.00 98.12 276 ASN A CA 1
ATOM 2083 C C . ASN A 1 276 ? -7.554 16.391 -5.784 1.00 98.12 276 ASN A C 1
ATOM 2085 O O . ASN A 1 276 ? -7.933 15.750 -4.802 1.00 98.12 276 ASN A O 1
ATOM 2089 N N . ALA A 1 277 ? -8.120 16.268 -6.987 1.00 98.19 277 ALA A N 1
ATOM 2090 C CA . ALA A 1 277 ? -9.200 15.332 -7.280 1.00 98.19 277 ALA A CA 1
ATOM 2091 C C . ALA A 1 277 ? -8.748 13.883 -7.043 1.00 98.19 277 ALA A C 1
ATOM 2093 O O . ALA A 1 277 ? -9.317 13.191 -6.198 1.00 98.19 277 ALA A O 1
ATOM 2094 N N . LEU A 1 278 ? -7.648 13.462 -7.680 1.00 98.50 278 LEU A N 1
ATOM 2095 C CA . LEU A 1 278 ? -7.108 12.106 -7.553 1.00 98.50 278 LEU A CA 1
ATOM 2096 C C . LEU A 1 278 ? -6.804 11.738 -6.095 1.00 98.50 278 LEU A C 1
ATOM 2098 O O . LEU A 1 278 ? -7.202 10.682 -5.609 1.00 98.50 278 LEU A O 1
ATOM 2102 N N . THR A 1 279 ? -6.108 12.615 -5.371 1.00 98.56 279 THR A N 1
ATOM 2103 C CA . THR A 1 279 ? -5.748 12.350 -3.970 1.00 98.56 279 THR A CA 1
ATOM 2104 C C . THR A 1 279 ? -6.958 12.346 -3.036 1.00 98.56 279 THR A C 1
ATOM 2106 O O . THR A 1 279 ? -6.936 11.652 -2.020 1.00 98.56 279 THR A O 1
ATOM 2109 N N . SER A 1 280 ? -8.026 13.078 -3.367 1.00 98.31 280 SER A N 1
ATOM 2110 C CA . SER A 1 280 ? -9.277 13.048 -2.601 1.00 98.31 280 SER A CA 1
ATOM 2111 C C . SER A 1 280 ? -10.026 11.732 -2.794 1.00 98.31 280 SER A C 1
ATOM 2113 O O . SER A 1 280 ? -10.472 11.164 -1.798 1.00 98.31 280 SER A O 1
ATOM 2115 N N . GLU A 1 281 ? -10.085 11.219 -4.024 1.00 98.56 281 GLU A N 1
ATOM 2116 C CA . GLU A 1 281 ? -10.684 9.915 -4.341 1.00 98.56 281 GLU A CA 1
ATOM 2117 C C . GLU A 1 281 ? -9.943 8.767 -3.645 1.00 98.56 281 GLU A C 1
ATOM 2119 O O . GLU A 1 281 ? -10.554 7.947 -2.960 1.00 98.56 281 GLU A O 1
ATOM 2124 N N . ILE A 1 282 ? -8.606 8.754 -3.708 1.00 98.50 282 ILE A N 1
ATOM 2125 C CA . ILE A 1 282 ? -7.791 7.744 -3.011 1.00 98.50 282 ILE A CA 1
ATOM 2126 C C . ILE A 1 282 ? -8.043 7.786 -1.498 1.00 98.50 282 ILE A C 1
ATOM 2128 O O . ILE A 1 282 ? -8.200 6.748 -0.851 1.00 98.50 282 ILE A O 1
ATOM 2132 N N . ALA A 1 283 ? -8.087 8.986 -0.914 1.00 97.88 283 ALA A N 1
ATOM 2133 C CA . ALA A 1 283 ? -8.332 9.143 0.513 1.00 97.88 283 ALA A CA 1
ATOM 2134 C C . ALA A 1 283 ? -9.760 8.733 0.908 1.00 97.88 283 ALA A C 1
ATOM 2136 O O . ALA A 1 283 ? -9.953 8.164 1.981 1.00 97.88 283 ALA A O 1
ATOM 2137 N N . ALA A 1 284 ? -10.757 9.003 0.060 1.00 97.00 284 ALA A N 1
ATOM 2138 C CA . ALA A 1 284 ? -12.133 8.566 0.271 1.00 97.00 284 ALA A CA 1
ATOM 2139 C C . ALA A 1 284 ? -12.243 7.038 0.241 1.00 97.00 284 ALA A C 1
ATOM 2141 O O . ALA A 1 284 ? -12.786 6.463 1.184 1.00 97.00 284 ALA A O 1
ATOM 2142 N N . PHE A 1 285 ? -11.636 6.393 -0.758 1.00 97.75 285 PHE A N 1
ATOM 2143 C CA . PHE A 1 285 ? -11.568 4.938 -0.863 1.00 97.75 285 PHE A CA 1
ATOM 2144 C C . PHE A 1 285 ? -10.927 4.308 0.383 1.00 97.75 285 PHE A C 1
ATOM 2146 O O . PHE A 1 285 ? -11.502 3.417 1.008 1.00 97.75 285 PHE A O 1
ATOM 2153 N N . LEU A 1 286 ? -9.771 4.821 0.821 1.00 96.25 286 LEU A N 1
ATOM 2154 C CA . LEU A 1 286 ? -9.117 4.311 2.029 1.00 96.25 286 LEU A CA 1
ATOM 2155 C C . LEU A 1 286 ? -9.971 4.493 3.282 1.00 96.25 286 LEU A C 1
ATOM 2157 O O . LEU A 1 286 ? -10.042 3.573 4.093 1.00 96.25 286 LEU A O 1
ATOM 2161 N N . ARG A 1 287 ? -10.634 5.642 3.459 1.00 93.50 287 ARG A N 1
ATOM 2162 C CA . ARG A 1 287 ? -11.531 5.855 4.607 1.00 93.50 287 ARG A CA 1
ATOM 2163 C C . ARG A 1 287 ? -12.709 4.888 4.592 1.00 93.50 287 ARG A C 1
ATOM 2165 O O . ARG A 1 287 ? -12.980 4.288 5.625 1.00 93.50 287 ARG A O 1
ATOM 2172 N N . GLN A 1 288 ? -13.348 4.705 3.436 1.00 93.50 288 GLN A N 1
ATOM 2173 C CA . GLN A 1 288 ? -14.494 3.809 3.265 1.00 93.50 288 GLN A CA 1
ATOM 2174 C C . GLN A 1 288 ? -14.177 2.367 3.679 1.00 93.50 288 GLN A C 1
ATOM 2176 O O . GLN A 1 288 ? -15.044 1.679 4.211 1.00 93.50 288 GLN A O 1
ATOM 2181 N N . HIS A 1 289 ? -12.949 1.908 3.435 1.00 94.44 289 HIS A N 1
ATOM 2182 C CA . HIS A 1 289 ? -12.572 0.517 3.676 1.00 94.44 289 HIS A CA 1
ATOM 2183 C C . HIS A 1 289 ? -11.796 0.292 4.979 1.00 94.44 289 HIS A C 1
ATOM 2185 O O . HIS A 1 289 ? -11.872 -0.793 5.549 1.00 94.44 289 HIS A O 1
ATOM 2191 N N . THR A 1 290 ? -11.042 1.275 5.479 1.00 89.00 290 THR A N 1
ATOM 2192 C CA . THR A 1 290 ? -10.201 1.075 6.676 1.00 89.00 290 THR A CA 1
ATOM 2193 C C . THR A 1 290 ? -10.881 1.484 7.976 1.00 89.00 290 THR A C 1
ATOM 2195 O O . THR A 1 290 ? -10.598 0.875 9.011 1.00 89.00 290 THR A O 1
ATOM 2198 N N . ILE A 1 291 ? -11.795 2.454 7.929 1.00 77.56 291 ILE A N 1
ATOM 2199 C CA . ILE A 1 291 ? -12.548 2.931 9.087 1.00 77.56 291 ILE A CA 1
ATOM 2200 C C . ILE A 1 291 ? -13.885 2.195 9.082 1.00 77.56 291 ILE A C 1
ATOM 2202 O O . ILE A 1 291 ? -14.818 2.570 8.381 1.00 77.56 291 ILE A O 1
ATOM 2206 N N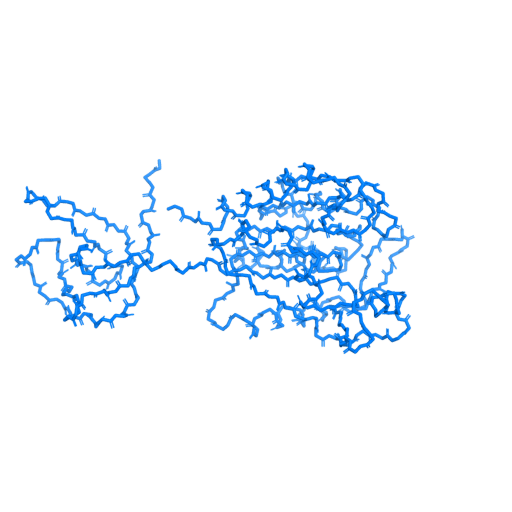 . THR A 1 292 ? -13.959 1.096 9.824 1.00 57.59 292 THR A N 1
ATOM 2207 C CA . THR A 1 292 ? -15.248 0.495 10.177 1.00 57.59 292 THR A CA 1
ATOM 2208 C C . THR A 1 292 ? -15.965 1.461 11.122 1.00 57.59 292 THR A C 1
ATOM 2210 O O . THR A 1 292 ? -15.378 1.857 12.129 1.00 57.59 292 THR A O 1
ATOM 2213 N N . CYS A 1 293 ? -17.167 1.898 10.734 1.00 37.75 293 CYS A N 1
ATOM 2214 C CA . CYS A 1 293 ? -18.071 2.691 11.571 1.00 37.75 293 CYS A CA 1
ATOM 2215 C C . CYS A 1 293 ? -18.523 1.917 12.809 1.00 37.75 293 CYS A C 1
ATOM 2217 O O . CYS A 1 293 ? -18.719 0.688 12.668 1.00 37.75 293 CYS A O 1
#

Nearest PDB structures (foldseek):
  6qgo-assembly1_B  TM=6.936E-01  e=2.115E-07  Homo sapiens
  9cel-assembly1_D  TM=5.214E-01  e=8.244E-07  Micromonospora chalcea subsp. izumensis
  2qru-assembly1_A  TM=5.390E-01  e=3.213E-06  Enterococcus faecalis V583
  5d3z-assembly1_A  TM=5.360E-01  e=4.587E-05  Saccharopolyspora erythraea
  9cfj-assembly1_A  TM=4.921E-01  e=6.156E-04  Actinomadura vulgaris

Mean predicted aligned error: 7.8 Å

Organism: NCBI:txid2483200

Radius of gyration: 22.6 Å; Cα contacts (8 Å, |Δi|>4): 641; chains: 1; bounding box: 58×43×65 Å

Foldseek 3Di:
DPQFQKFKKFQADQAAWFFFAAQDPPGDTQDGGHGGDIFIFRDWDQDPVRFIWTQTPPTHITTCVRIDGPLPQFEEEEEEAAFAFQVVVCVLCVLLVVLQPSHHYDYFFAPAFHDPPPPCNVVCCVVPHVPDRTGALFDWDADPVRFIAGDPLVVSLVRVVVRQCVRPPPDGGLEYEYAERGLLSSLVNQLVCVVVVRHRLAYEHFLYAQPPHCVVDDVVSQPDARQHEYEYEEACQAPPRHCGSVNSQNSHPDYHYHYDHHYRGRADDPDPVRRVVVSNVVSVVCCVRRDRD

Solvent-accessible surface area (backbone atoms only — not comparable to full-atom values): 15454 Å² total; per-residue (Å²): 132,81,81,68,48,61,46,49,26,23,24,65,26,91,88,20,33,60,23,12,68,39,78,54,88,85,39,59,75,71,51,72,44,54,56,67,45,73,46,50,31,54,43,76,46,71,45,97,87,68,50,49,24,30,30,31,72,98,66,28,18,28,53,44,85,24,44,38,83,39,83,75,45,44,37,29,36,34,30,27,32,65,32,27,26,31,70,54,44,49,58,65,42,47,86,39,52,78,64,41,74,74,41,40,81,45,62,40,54,38,79,38,74,46,51,84,87,39,86,51,30,63,56,41,27,70,76,72,37,76,86,59,78,34,13,19,54,56,55,77,46,61,47,100,84,69,22,40,25,45,61,60,48,68,60,27,51,52,45,42,51,49,46,50,47,73,74,33,85,89,52,79,54,43,27,40,33,11,28,30,54,15,15,49,51,44,50,56,51,42,37,54,29,40,77,71,75,55,53,40,48,29,39,38,29,18,41,17,42,30,59,40,38,62,75,74,42,68,68,79,56,70,74,51,53,36,80,54,42,37,40,32,35,34,27,72,52,14,83,84,40,54,67,4,32,66,54,46,38,68,52,30,71,68,53,43,80,46,76,45,75,46,41,89,48,76,55,62,79,89,46,69,66,63,32,51,50,53,37,47,53,54,35,48,54,50,45,71,46,58,55,76,104

Secondary structure (DSSP, 8-state):
------EEEEE-STT-EEEESSSSTTSPEEEEEPTT-EEEEEEEEE-TTS-EEEEETTTEEEEGGGEEE---PPEEEEE--TTB-HHHHHHHTTTTGGGGTTSEEEEE--SEEPPTTSTTHHHHHHHH-TT---EESS-EEE-TTS-EEETTHHHHHHHHHHHHHHHSSSS--SEEEEETHHHHHHHHHHHHHHHTT---SEEEEESPPP-GGGGTS-GGGTSS-B-S-EEEEEETT-TTTTTHHHHHHTTBSSEEEEEESSSS-SS-SS-HHHHHHHHHHHHHHHHHHH---

Sequence (293 aa):
MAAQFDRTCVVSAKNGAIVRKDAEMSSEEVETLEKGTVVRVDSERTLSNGTVRCHIADRGWVSSKTLKSHDVKPQVCVLHGTAANGKIVRIQLGALLPKLSSVDLVFVDGPRLASEGNAQYNMMRSFFGKDQVLREFGTATLDDRGWRTYDGVDRAVDEAEAAVRARFPGAPPRALLGFSQGANFTTMLAARAERRGEPYACVVLFCGARPGWAKQMPSLLFETPLATPALLVAAKEDTVVGDGPYEMAKLFASPVVLTHAEGHKPLPSADPEALNALTSEIAAFLRQHTITC

pLDDT: mean 93.39, std 9.22, range [33.69, 98.88]

InterPro domains:
  IPR005645 Serine hydrolase domain [PF03959] (73-265)
  IPR029058 Alpha/Beta hydrolase fold [G3DSA:3.40.50.1820] (72-290)
  IPR029058 Alpha/Beta hydrolase fold [SSF53474] (71-287)
  IPR050593 Lovastatin nonaketide synthase thioesterase [PTHR48070] (73-288)